Protein AF-A0A9N9XD07-F1 (afdb_monomer_lite)

Secondary structure (DSSP, 8-state):
--HHHHHHHS----PSP-----HHHHTT---HHHHHHHHHHHHHHHHHHHHHHH-TTEEEEEEEEPPPEEES---SGGGGGSPPEEEEEEEEEEEETTEEEEEEEEEETTT--SSHHHHHHHHHHHHHHHHHHTTT-SS-EEEEEE---TTTTSSHHHHHHHHHHHHTTS-SEEEEE-PPTT----HHHHHHHHHH--

Structure (mmCIF, N/CA/C/O backbone):
data_AF-A0A9N9XD07-F1
#
_entry.id   AF-A0A9N9XD07-F1
#
loop_
_atom_site.group_PDB
_atom_site.id
_atom_site.type_symbol
_atom_site.label_atom_id
_atom_site.label_alt_id
_atom_site.label_comp_id
_atom_site.label_asym_id
_atom_site.label_entity_id
_atom_site.label_seq_id
_atom_site.pdbx_PDB_ins_code
_atom_site.Cartn_x
_atom_site.Cartn_y
_atom_site.Cartn_z
_atom_site.occupancy
_atom_site.B_iso_or_equiv
_atom_site.auth_seq_id
_atom_site.auth_comp_id
_atom_site.auth_asym_id
_atom_site.auth_atom_id
_atom_site.pdbx_PDB_model_num
ATOM 1 N N . MET A 1 1 ? 40.774 -15.120 3.881 1.00 46.41 1 MET A N 1
ATOM 2 C CA . MET A 1 1 ? 42.115 -14.813 3.333 1.00 46.41 1 MET A CA 1
ATOM 3 C C . MET A 1 1 ? 42.198 -13.433 2.667 1.00 46.41 1 MET A C 1
ATOM 5 O O . MET A 1 1 ? 43.184 -12.752 2.886 1.00 46.41 1 MET A O 1
ATOM 9 N N . TYR A 1 2 ? 41.172 -12.960 1.942 1.00 48.25 2 TYR A N 1
ATOM 10 C CA . TYR A 1 2 ? 41.212 -11.651 1.256 1.00 48.25 2 TYR A CA 1
ATOM 11 C C . TYR A 1 2 ? 40.990 -10.404 2.139 1.00 48.25 2 TYR A C 1
ATOM 13 O O . TYR A 1 2 ? 41.432 -9.323 1.770 1.00 48.25 2 TYR A O 1
ATOM 21 N N . ARG A 1 3 ? 40.363 -10.536 3.318 1.00 53.47 3 ARG A N 1
ATOM 22 C CA . ARG A 1 3 ? 39.989 -9.404 4.199 1.00 53.47 3 ARG A CA 1
ATOM 23 C C . ARG A 1 3 ? 41.187 -8.536 4.623 1.00 53.47 3 ARG A C 1
ATOM 25 O O . ARG A 1 3 ? 41.136 -7.322 4.519 1.00 53.47 3 ARG A O 1
ATOM 32 N N . HIS A 1 4 ? 42.312 -9.173 4.950 1.00 55.25 4 HIS A N 1
ATOM 33 C CA . HIS A 1 4 ? 43.540 -8.481 5.355 1.00 55.25 4 HIS A CA 1
ATOM 34 C C . HIS A 1 4 ? 44.156 -7.625 4.230 1.00 55.25 4 HIS A C 1
ATOM 36 O O . HIS A 1 4 ? 44.819 -6.629 4.504 1.00 55.25 4 HIS A O 1
ATOM 42 N N . VAL A 1 5 ? 43.959 -7.984 2.955 1.00 67.31 5 VAL A N 1
ATOM 43 C CA . VAL A 1 5 ? 44.461 -7.183 1.823 1.00 67.31 5 VAL A CA 1
ATOM 44 C C . VAL A 1 5 ? 43.595 -5.935 1.624 1.00 67.31 5 VAL A C 1
ATOM 46 O O . VAL A 1 5 ? 44.135 -4.857 1.387 1.00 67.31 5 VAL A O 1
ATOM 49 N N . PHE A 1 6 ? 42.274 -6.067 1.776 1.00 55.69 6 PHE A N 1
ATOM 50 C CA . PHE A 1 6 ? 41.331 -4.948 1.681 1.00 55.69 6 PHE A CA 1
ATOM 51 C C . PHE A 1 6 ? 41.497 -3.940 2.827 1.00 55.69 6 PHE A C 1
ATOM 53 O O . PHE A 1 6 ? 41.551 -2.738 2.560 1.00 55.69 6 PHE A O 1
ATOM 60 N N . ASP A 1 7 ? 41.682 -4.424 4.059 1.00 54.50 7 ASP A N 1
ATOM 61 C CA . ASP A 1 7 ? 41.838 -3.568 5.241 1.00 54.50 7 ASP A CA 1
ATOM 62 C C . ASP A 1 7 ? 43.227 -2.904 5.299 1.00 54.50 7 ASP A C 1
ATOM 64 O O . ASP A 1 7 ? 43.329 -1.709 5.555 1.00 54.50 7 ASP A O 1
ATOM 68 N N . ALA A 1 8 ? 44.311 -3.642 5.015 1.00 59.41 8 ALA A N 1
ATOM 69 C CA . ALA A 1 8 ? 45.673 -3.142 5.243 1.00 59.41 8 ALA A CA 1
ATOM 70 C C . ALA A 1 8 ? 46.307 -2.402 4.052 1.00 59.41 8 ALA A C 1
ATOM 72 O O . ALA A 1 8 ? 47.242 -1.630 4.256 1.00 59.41 8 ALA A O 1
ATOM 73 N N . LYS A 1 9 ? 45.870 -2.660 2.809 1.00 57.16 9 LYS A N 1
ATOM 74 C CA . LYS A 1 9 ? 46.489 -2.060 1.606 1.00 57.16 9 LYS A CA 1
ATOM 75 C C . LYS A 1 9 ? 45.587 -1.096 0.845 1.00 57.16 9 LYS A C 1
ATOM 77 O O . LYS A 1 9 ? 46.109 -0.223 0.162 1.00 57.16 9 LYS A O 1
ATOM 82 N N . LEU A 1 10 ? 44.268 -1.264 0.926 1.00 61.44 10 LEU A N 1
ATOM 83 C CA . LEU A 1 10 ? 43.309 -0.470 0.149 1.00 61.44 10 LEU A CA 1
ATOM 84 C C . LEU A 1 10 ? 42.427 0.433 1.021 1.00 61.44 10 LEU A C 1
ATOM 86 O O . LEU A 1 10 ? 41.755 1.301 0.474 1.00 61.44 10 LEU A O 1
ATOM 90 N N . ASN A 1 11 ? 42.448 0.268 2.351 1.00 47.66 11 ASN A N 1
ATOM 91 C CA . ASN A 1 11 ? 41.599 1.012 3.291 1.00 47.66 11 ASN A CA 1
ATOM 92 C C . ASN A 1 11 ? 40.097 0.914 2.933 1.00 47.66 11 ASN A C 1
ATOM 94 O O . ASN A 1 11 ? 39.328 1.860 3.104 1.00 47.66 11 ASN A O 1
ATOM 98 N N . LEU A 1 12 ? 39.675 -0.235 2.392 1.00 54.41 12 LEU A N 1
ATOM 99 C CA . LEU A 1 12 ? 38.303 -0.482 1.952 1.00 54.41 12 LEU A CA 1
ATOM 100 C C . LEU A 1 12 ? 37.584 -1.364 2.974 1.00 54.41 12 LEU A C 1
ATOM 102 O O . LEU A 1 12 ? 37.711 -2.587 2.956 1.00 54.41 12 LEU A O 1
ATOM 106 N N . LEU A 1 13 ? 36.789 -0.731 3.837 1.00 51.59 13 LEU A N 1
ATOM 107 C CA . LEU A 1 13 ? 35.876 -1.419 4.749 1.00 51.59 13 LEU A CA 1
ATOM 108 C C . LEU A 1 13 ? 34.738 -2.082 3.957 1.00 51.59 13 LEU A C 1
ATOM 110 O O . LEU A 1 13 ? 33.924 -1.405 3.326 1.00 51.59 13 LEU A O 1
ATOM 114 N N . ILE A 1 14 ? 34.634 -3.411 4.032 1.00 55.84 14 ILE A N 1
ATOM 115 C CA . ILE A 1 14 ? 33.447 -4.145 3.566 1.00 55.84 14 ILE A CA 1
ATOM 116 C C . ILE A 1 14 ? 32.345 -3.943 4.614 1.00 55.84 14 ILE A C 1
ATOM 118 O O . ILE A 1 14 ? 32.321 -4.619 5.644 1.00 55.84 14 ILE A O 1
ATOM 122 N N . GLY A 1 15 ? 31.471 -2.963 4.373 1.00 40.97 15 GLY A N 1
ATOM 123 C CA . GLY A 1 15 ? 30.348 -2.640 5.254 1.00 40.97 15 GLY A CA 1
ATOM 124 C C . GLY A 1 15 ? 29.311 -3.768 5.324 1.00 40.97 15 GLY A C 1
ATOM 125 O O . GLY A 1 15 ? 28.870 -4.274 4.295 1.00 40.97 15 GLY A O 1
ATOM 126 N N . TYR A 1 16 ? 28.914 -4.138 6.544 1.00 40.47 16 TYR A N 1
ATOM 127 C CA . TYR A 1 16 ? 27.662 -4.861 6.832 1.00 40.47 16 TYR A CA 1
ATOM 128 C C . TYR A 1 16 ? 26.455 -3.959 6.506 1.00 40.47 16 TYR A C 1
ATOM 130 O O . TYR A 1 16 ? 26.674 -2.755 6.350 1.00 40.47 16 TYR A O 1
ATOM 138 N N . PRO A 1 17 ? 25.233 -4.509 6.304 1.00 41.25 17 PRO A N 1
ATOM 139 C CA . PRO A 1 17 ? 24.266 -3.929 5.379 1.00 41.25 17 PRO A CA 1
ATOM 140 C C . PRO A 1 17 ? 24.039 -2.469 5.735 1.00 41.25 17 PRO A C 1
ATOM 142 O O . PRO A 1 17 ? 23.673 -2.141 6.864 1.00 41.25 17 PRO A O 1
ATOM 145 N N . LYS A 1 18 ? 24.331 -1.600 4.771 1.00 45.75 18 LYS A N 1
ATOM 146 C CA . LYS A 1 18 ? 24.050 -0.184 4.918 1.00 45.75 18 LYS A CA 1
ATOM 147 C C . LYS A 1 18 ? 22.531 -0.088 5.005 1.00 45.75 18 LYS A C 1
ATOM 149 O O . LYS A 1 18 ? 21.848 -0.485 4.069 1.00 45.75 18 LYS A O 1
ATOM 154 N N . SER A 1 19 ? 22.009 0.363 6.142 1.00 47.97 19 SER A N 1
ATOM 155 C CA . SER A 1 19 ? 20.727 1.063 6.134 1.00 47.97 19 SER A CA 1
ATOM 156 C C . SER A 1 19 ? 20.816 2.113 5.031 1.00 47.97 19 SER A C 1
ATOM 158 O O . SER A 1 19 ? 21.840 2.803 4.990 1.00 47.97 19 SER A O 1
ATOM 160 N N . ASP A 1 20 ? 19.829 2.176 4.136 1.00 43.31 20 ASP A N 1
ATOM 161 C CA . ASP A 1 20 ? 19.844 3.110 3.011 1.00 43.31 20 ASP A CA 1
ATOM 162 C C . ASP A 1 20 ? 20.233 4.504 3.505 1.00 43.31 20 ASP A C 1
ATOM 164 O O . ASP A 1 20 ? 19.599 5.075 4.394 1.00 43.31 20 ASP A O 1
ATOM 168 N N . THR A 1 21 ? 21.380 4.993 3.028 1.00 50.31 21 THR A N 1
ATOM 169 C CA . THR A 1 21 ? 21.857 6.324 3.383 1.00 50.31 21 THR A CA 1
ATOM 170 C C . THR A 1 21 ? 21.285 7.309 2.394 1.00 50.31 21 THR A C 1
ATOM 172 O O . THR A 1 21 ? 21.430 7.144 1.183 1.00 50.31 21 THR A O 1
ATOM 175 N N . CYS A 1 22 ? 20.688 8.357 2.943 1.00 59.06 22 CYS A N 1
ATOM 176 C CA . CYS A 1 22 ? 20.048 9.417 2.197 1.00 59.06 22 CYS A CA 1
ATOM 177 C C . CYS A 1 22 ? 20.915 9.958 1.044 1.00 59.06 22 CYS A C 1
ATOM 179 O O . CYS A 1 22 ? 22.106 10.241 1.230 1.00 59.06 22 CYS A O 1
ATOM 181 N N . SER A 1 23 ? 20.339 10.115 -0.155 1.00 55.94 23 SER A N 1
ATOM 182 C CA . SER A 1 23 ? 21.064 10.640 -1.318 1.00 55.94 23 SER A CA 1
ATOM 183 C C . SER A 1 23 ? 21.515 12.089 -1.096 1.00 55.94 23 SER A C 1
ATOM 185 O O . SER A 1 23 ? 22.650 12.441 -1.430 1.00 55.94 23 SER A O 1
ATOM 187 N N . THR A 1 24 ? 20.710 12.888 -0.393 1.00 56.41 24 THR A N 1
ATOM 188 C CA . THR A 1 24 ? 21.067 14.235 0.074 1.00 56.41 24 THR A CA 1
ATOM 189 C C . THR A 1 24 ? 22.270 14.208 1.032 1.00 56.41 24 THR A C 1
ATOM 191 O O . THR A 1 24 ? 23.189 15.022 0.879 1.00 56.41 24 THR A O 1
ATOM 194 N N . TYR A 1 25 ? 22.371 13.197 1.905 1.00 56.16 25 TYR A N 1
ATOM 195 C CA . TYR A 1 25 ? 23.536 12.966 2.766 1.00 56.16 25 TYR A CA 1
ATOM 196 C C . TYR A 1 25 ? 24.779 12.566 1.980 1.00 56.16 25 TYR A C 1
ATOM 198 O O . TYR A 1 25 ? 25.861 13.114 2.207 1.00 56.16 25 TYR A O 1
ATOM 206 N N . ASN A 1 26 ? 24.620 11.671 1.007 1.00 53.59 26 ASN A N 1
ATOM 207 C CA . ASN A 1 26 ? 25.699 11.246 0.117 1.00 53.59 26 ASN A CA 1
ATOM 208 C C . ASN A 1 26 ? 26.166 12.388 -0.809 1.00 53.59 26 ASN A C 1
ATOM 210 O O . ASN A 1 26 ? 27.328 12.416 -1.208 1.00 53.59 26 ASN A O 1
ATOM 214 N N . SER A 1 27 ? 25.292 13.354 -1.114 1.00 59.41 27 SER A N 1
ATOM 215 C CA . SER A 1 27 ? 25.603 14.541 -1.922 1.00 59.41 27 SER A CA 1
ATOM 216 C C . SER A 1 27 ? 26.252 15.687 -1.133 1.00 59.41 27 SER A C 1
ATOM 218 O O . SER A 1 27 ? 26.621 16.704 -1.721 1.00 59.41 27 SER A O 1
ATOM 220 N N . GLY A 1 28 ? 26.391 15.549 0.193 1.00 57.56 28 GLY A N 1
ATOM 221 C CA . GLY A 1 28 ? 26.974 16.576 1.060 1.00 57.56 28 GLY A CA 1
ATOM 222 C C . GLY A 1 28 ? 26.079 17.800 1.294 1.00 57.56 28 GLY A C 1
ATOM 223 O O . GLY A 1 28 ? 26.528 18.765 1.909 1.00 57.56 28 GLY A O 1
ATOM 224 N N . LYS A 1 29 ? 24.813 17.768 0.859 1.00 58.31 29 LYS A N 1
ATOM 225 C CA . LYS A 1 29 ? 23.825 18.853 1.018 1.00 58.31 29 LYS A CA 1
ATOM 226 C C . LYS A 1 29 ? 22.998 18.714 2.301 1.00 58.31 29 LYS A C 1
ATOM 228 O O . LYS A 1 29 ? 21.813 19.019 2.328 1.00 58.31 29 LYS A O 1
ATOM 233 N N . ASN A 1 30 ? 23.629 18.248 3.374 1.00 60.84 30 ASN A N 1
ATOM 234 C CA . ASN A 1 30 ? 22.979 18.058 4.667 1.00 60.84 30 ASN A CA 1
ATOM 235 C C . ASN A 1 30 ? 22.696 19.399 5.351 1.00 60.84 30 ASN A C 1
ATOM 237 O O . ASN A 1 30 ? 23.541 19.905 6.093 1.00 60.84 30 ASN A O 1
ATOM 241 N N . THR A 1 31 ? 21.512 19.963 5.137 1.00 69.12 31 THR A N 1
ATOM 242 C CA . THR A 1 31 ? 21.017 21.074 5.954 1.00 69.12 31 THR A CA 1
ATOM 243 C C . THR A 1 31 ? 20.602 20.574 7.343 1.00 69.12 31 THR A C 1
ATOM 245 O O . THR A 1 31 ? 20.265 19.404 7.535 1.00 69.12 31 THR A O 1
ATOM 248 N N . ILE A 1 32 ? 20.673 21.456 8.346 1.00 70.38 32 ILE A N 1
ATOM 249 C CA . ILE A 1 32 ? 20.214 21.165 9.719 1.00 70.38 32 ILE A CA 1
ATOM 250 C C . ILE A 1 32 ? 18.715 20.832 9.704 1.00 70.38 32 ILE A C 1
ATOM 252 O O . ILE A 1 32 ? 18.302 19.840 10.293 1.00 70.38 32 ILE A O 1
ATOM 256 N N . GLU A 1 33 ? 17.954 21.598 8.924 1.00 72.00 33 GLU A N 1
ATOM 257 C CA . GLU A 1 33 ? 16.517 21.428 8.702 1.00 72.00 33 GLU A CA 1
ATOM 258 C C . GLU A 1 33 ? 16.154 20.022 8.204 1.00 72.00 33 GLU A C 1
ATOM 260 O O . GLU A 1 33 ? 15.268 19.378 8.754 1.00 72.00 33 GLU A O 1
ATOM 265 N N . HIS A 1 34 ? 16.899 19.483 7.236 1.00 70.31 34 HIS A N 1
ATOM 266 C CA . HIS A 1 34 ? 16.645 18.143 6.706 1.00 70.31 34 HIS A CA 1
ATOM 267 C C . HIS A 1 34 ? 16.824 17.050 7.773 1.00 70.31 34 HIS A C 1
ATOM 269 O O . HIS A 1 34 ? 16.014 16.135 7.876 1.00 70.31 34 HIS A O 1
ATOM 275 N N . LYS A 1 35 ? 17.832 17.169 8.650 1.00 70.62 35 LYS A N 1
ATOM 276 C CA . LYS A 1 35 ? 18.023 16.217 9.762 1.00 70.62 35 LYS A CA 1
ATOM 277 C C . LYS A 1 35 ? 16.899 16.287 10.796 1.00 70.62 35 LYS A C 1
ATOM 279 O O . LYS A 1 35 ? 16.512 15.255 11.350 1.00 70.62 35 LYS A O 1
ATOM 284 N N . GLU A 1 36 ? 16.415 17.492 11.080 1.00 75.50 36 GLU A N 1
ATOM 285 C CA . GLU A 1 36 ? 15.311 17.715 12.012 1.00 75.50 36 GLU A CA 1
ATOM 286 C C . GLU A 1 36 ? 14.009 17.140 11.454 1.00 75.50 36 GLU A C 1
ATOM 288 O O . GLU A 1 36 ? 13.364 16.346 12.141 1.00 75.50 36 GLU A O 1
ATOM 293 N N . ASN A 1 37 ? 13.688 17.427 10.191 1.00 74.75 37 ASN A N 1
ATOM 294 C CA . ASN A 1 37 ? 12.503 16.895 9.518 1.00 74.75 37 ASN A CA 1
ATOM 295 C C . ASN A 1 37 ? 12.495 15.366 9.502 1.00 74.75 37 ASN A C 1
ATOM 297 O O . ASN A 1 37 ? 11.506 14.754 9.897 1.00 74.75 37 ASN A O 1
ATOM 301 N N . CYS A 1 38 ? 13.625 14.741 9.171 1.00 70.12 38 CYS A N 1
ATOM 302 C CA . CYS A 1 38 ? 13.740 13.282 9.162 1.00 70.12 38 CYS A CA 1
ATOM 303 C C . CYS A 1 38 ? 13.527 12.665 10.547 1.00 70.12 38 CYS A C 1
ATOM 305 O O . CYS A 1 38 ? 12.889 11.622 10.690 1.00 70.12 38 CYS A O 1
ATOM 307 N N . SER A 1 39 ? 14.053 13.312 11.590 1.00 75.00 39 SER A N 1
ATOM 308 C CA . SER A 1 39 ? 13.873 12.848 12.969 1.00 75.00 39 SER A CA 1
ATOM 309 C C . SER A 1 39 ? 12.410 12.954 13.395 1.00 75.00 39 SER A C 1
ATOM 311 O O . SER A 1 39 ? 11.864 12.024 13.984 1.00 75.00 39 SER A O 1
ATOM 313 N N . ILE A 1 40 ? 11.764 14.071 13.058 1.00 80.38 40 ILE A N 1
ATOM 314 C CA . ILE A 1 40 ? 10.347 14.318 13.328 1.00 80.38 40 ILE A CA 1
ATOM 315 C C . ILE A 1 40 ? 9.472 13.290 12.602 1.00 80.38 40 ILE A C 1
ATOM 317 O O . ILE A 1 40 ? 8.556 12.719 13.193 1.00 80.38 40 ILE A O 1
ATOM 321 N N . GLU A 1 41 ? 9.762 13.016 11.337 1.00 79.38 41 GLU A N 1
ATOM 322 C CA . GLU A 1 41 ? 8.996 12.081 10.523 1.00 79.38 41 GLU A CA 1
ATOM 323 C C . GLU A 1 41 ? 9.098 10.642 11.036 1.00 79.38 41 GLU A C 1
ATOM 325 O O . GLU A 1 41 ? 8.091 9.938 11.147 1.00 79.38 41 GLU A O 1
ATOM 330 N N . PHE A 1 42 ? 10.297 10.225 11.444 1.00 79.69 42 PHE A N 1
ATOM 331 C CA . PHE A 1 42 ? 10.504 8.924 12.067 1.00 79.69 42 PHE A CA 1
ATOM 332 C C . PHE A 1 42 ? 9.682 8.772 13.354 1.00 79.69 42 PHE A C 1
ATOM 334 O O . PHE A 1 42 ? 9.102 7.711 13.602 1.00 79.69 42 PHE A O 1
ATOM 341 N N . GLU A 1 43 ? 9.577 9.833 14.157 1.00 84.44 43 GLU A N 1
ATOM 342 C CA . GLU A 1 43 ? 8.705 9.846 15.332 1.00 84.44 43 GLU A CA 1
ATOM 343 C C . GLU A 1 43 ? 7.218 9.795 14.950 1.00 84.44 43 GLU A C 1
ATOM 345 O O . GLU A 1 43 ? 6.471 9.008 15.536 1.00 84.44 43 GLU A O 1
ATOM 350 N N . PHE A 1 44 ? 6.774 10.525 13.923 1.00 86.19 44 PHE A N 1
ATOM 351 C CA . PHE A 1 44 ? 5.394 10.422 13.431 1.00 86.19 44 PHE A CA 1
ATOM 352 C C . PHE A 1 44 ? 5.047 9.008 12.965 1.00 86.19 44 PHE A C 1
ATOM 354 O O . PHE A 1 44 ? 4.001 8.470 13.339 1.00 86.19 44 PHE A O 1
ATOM 361 N N . GLN A 1 45 ? 5.942 8.373 12.209 1.00 86.44 45 GLN A N 1
ATOM 362 C CA . GLN A 1 45 ? 5.747 7.008 11.739 1.00 86.44 45 GLN A CA 1
ATOM 363 C C . GLN A 1 45 ? 5.677 6.016 12.914 1.00 86.44 45 GLN A C 1
ATOM 365 O O . GLN A 1 45 ? 4.854 5.098 12.909 1.00 86.44 45 GLN A O 1
ATOM 370 N N . LYS A 1 46 ? 6.499 6.195 13.958 1.00 87.06 46 LYS A N 1
ATOM 371 C CA . LYS A 1 46 ? 6.415 5.387 15.189 1.00 87.06 46 LYS A CA 1
ATOM 372 C C . LYS A 1 46 ? 5.090 5.571 15.914 1.00 87.06 46 LYS A C 1
ATOM 374 O O . LYS A 1 46 ? 4.512 4.581 16.357 1.00 87.06 46 LYS A O 1
ATOM 379 N N . VAL A 1 47 ? 4.620 6.808 16.044 1.00 89.38 47 VAL A N 1
ATOM 380 C CA . VAL A 1 47 ? 3.348 7.112 16.707 1.00 89.38 47 VAL A CA 1
ATOM 381 C C . VAL A 1 47 ? 2.196 6.446 15.958 1.00 89.38 47 VAL A C 1
ATOM 383 O O . VAL A 1 47 ? 1.401 5.734 16.569 1.00 89.38 47 VAL A O 1
ATOM 386 N N . ASP A 1 48 ? 2.134 6.598 14.635 1.00 90.38 48 ASP A N 1
ATOM 387 C CA . ASP A 1 48 ? 1.084 5.982 13.817 1.00 90.38 48 ASP A CA 1
ATOM 388 C C . ASP A 1 48 ? 1.121 4.452 13.860 1.00 90.38 48 ASP A C 1
ATOM 390 O O . ASP A 1 48 ? 0.077 3.805 13.879 1.00 90.38 48 ASP A O 1
ATOM 394 N N . ARG A 1 49 ? 2.317 3.870 13.947 1.00 88.69 49 ARG A N 1
ATOM 395 C CA . ARG A 1 49 ? 2.532 2.428 14.100 1.00 88.69 49 ARG A CA 1
ATOM 396 C C . ARG A 1 49 ? 2.058 1.877 15.444 1.00 88.69 49 ARG A C 1
ATOM 398 O O . ARG A 1 49 ? 1.661 0.718 15.505 1.00 88.69 49 ARG A O 1
ATOM 405 N N . GLN A 1 50 ? 2.131 2.652 16.525 1.00 90.06 50 GLN A N 1
ATOM 406 C CA . GLN A 1 50 ? 1.730 2.182 17.857 1.00 90.06 50 GLN A CA 1
ATOM 407 C C . GLN A 1 50 ? 0.210 2.175 18.046 1.00 90.06 50 GLN A C 1
ATOM 409 O O . GLN A 1 50 ? -0.315 1.281 18.704 1.00 90.06 50 GLN A O 1
ATOM 414 N N . LYS A 1 51 ? -0.502 3.116 17.418 1.00 89.75 51 LYS A N 1
ATOM 415 C CA . LYS A 1 51 ? -1.971 3.209 17.449 1.00 89.75 51 LYS A CA 1
ATOM 416 C C . LYS A 1 51 ? -2.713 1.880 17.185 1.00 89.75 51 LYS A C 1
ATOM 418 O O . LYS A 1 51 ? -3.521 1.502 18.034 1.00 89.75 51 LYS A O 1
ATOM 423 N N . PRO A 1 52 ? -2.446 1.130 16.093 1.00 88.69 52 PRO A N 1
ATOM 424 C CA . PRO A 1 52 ? -3.133 -0.136 15.795 1.00 88.69 52 PRO A CA 1
ATOM 425 C C . PRO A 1 52 ? -2.816 -1.272 16.777 1.00 88.69 52 PRO A C 1
ATOM 427 O O . PRO A 1 52 ? -3.537 -2.262 16.822 1.00 88.69 52 PRO A O 1
ATOM 430 N N . ILE A 1 53 ? -1.732 -1.162 17.555 1.00 87.75 53 ILE A N 1
ATOM 431 C CA . ILE A 1 53 ? -1.372 -2.155 18.580 1.00 87.75 53 ILE A CA 1
ATOM 432 C C . ILE A 1 53 ? -2.265 -1.982 19.816 1.00 87.75 53 ILE A C 1
ATOM 434 O O . ILE A 1 53 ? -2.489 -2.929 20.562 1.00 87.75 53 ILE A O 1
ATOM 438 N N . THR A 1 54 ? -2.779 -0.772 20.038 1.00 87.38 54 THR A N 1
ATOM 439 C CA . THR A 1 54 ? -3.635 -0.443 21.183 1.00 87.38 54 THR A CA 1
ATOM 440 C C . THR A 1 54 ? -5.120 -0.379 20.837 1.00 87.38 54 THR A C 1
ATOM 442 O O . THR A 1 54 ? -5.948 -0.644 21.704 1.00 87.38 54 THR A O 1
ATOM 445 N N . ASP A 1 55 ? -5.464 -0.032 19.595 1.00 86.00 55 ASP A N 1
ATOM 446 C CA . ASP A 1 55 ? -6.844 0.146 19.141 1.00 86.00 55 ASP A CA 1
ATOM 447 C C . ASP A 1 55 ? -7.173 -0.821 17.998 1.00 86.00 55 ASP A C 1
ATOM 449 O O . ASP A 1 55 ? -6.536 -0.812 16.946 1.00 86.00 55 ASP A O 1
ATOM 453 N N . ASN A 1 56 ? -8.221 -1.626 18.192 1.00 85.62 56 ASN A N 1
ATOM 454 C CA . ASN A 1 56 ? -8.711 -2.565 17.185 1.00 85.62 56 ASN A CA 1
ATOM 455 C C . ASN A 1 56 ? -9.269 -1.864 15.936 1.00 85.62 56 ASN A C 1
ATOM 457 O O . ASN A 1 56 ? -9.332 -2.462 14.868 1.00 85.62 56 ASN A O 1
ATOM 461 N N . ASN A 1 57 ? -9.689 -0.604 16.060 1.00 88.31 57 ASN A N 1
ATOM 462 C CA . ASN A 1 57 ? -10.301 0.162 14.978 1.00 88.31 57 ASN A CA 1
ATOM 463 C C . ASN A 1 57 ? -9.277 0.917 14.123 1.00 88.31 57 ASN A C 1
ATOM 465 O O . ASN A 1 57 ? -9.672 1.687 13.247 1.00 88.31 57 ASN A O 1
ATOM 469 N N . MET A 1 58 ? -7.981 0.733 14.366 1.00 90.19 58 MET A N 1
ATOM 470 C CA . MET A 1 58 ? -6.928 1.397 13.609 1.00 90.19 58 MET A CA 1
ATOM 471 C C . MET A 1 58 ? -6.019 0.375 12.959 1.00 90.19 58 MET A C 1
ATOM 473 O O . MET A 1 58 ? -5.576 -0.554 13.625 1.00 90.19 58 MET A O 1
ATOM 477 N N . TRP A 1 59 ? -5.690 0.582 11.686 1.00 91.38 59 TRP A N 1
ATOM 478 C CA . TRP A 1 59 ? -4.673 -0.187 10.971 1.00 91.38 59 TRP A CA 1
ATOM 479 C C . TRP A 1 59 ? -3.554 0.723 10.487 1.00 91.38 59 TRP A C 1
ATOM 481 O O . TRP A 1 59 ? -3.782 1.865 10.087 1.00 91.38 59 TRP A O 1
ATOM 491 N N . TYR A 1 60 ? -2.340 0.189 10.496 1.00 94.00 60 TYR A N 1
ATOM 492 C CA . TYR A 1 60 ? -1.165 0.845 9.938 1.00 94.00 60 TYR A CA 1
ATOM 493 C C . TYR A 1 60 ? -0.601 -0.010 8.821 1.00 94.00 60 TYR A C 1
ATOM 495 O O . TYR A 1 60 ? -0.414 -1.218 8.994 1.00 94.00 60 TYR A O 1
ATOM 503 N N . ILE A 1 61 ? -0.337 0.605 7.675 1.00 94.69 61 ILE A N 1
ATOM 504 C CA . ILE A 1 61 ? 0.114 -0.099 6.487 1.00 94.69 61 ILE A CA 1
ATOM 505 C C . ILE A 1 61 ? 1.256 0.666 5.830 1.00 94.69 61 ILE A C 1
ATOM 507 O O . ILE A 1 61 ? 1.174 1.880 5.651 1.00 94.69 61 ILE A O 1
ATOM 511 N N . THR A 1 62 ? 2.312 -0.052 5.449 1.00 94.31 62 THR A N 1
ATOM 512 C CA . THR A 1 62 ? 3.354 0.468 4.556 1.00 94.31 62 THR A CA 1
ATOM 513 C C . THR A 1 62 ? 3.351 -0.304 3.253 1.00 94.31 62 THR A C 1
ATOM 515 O O . THR A 1 62 ? 3.214 -1.5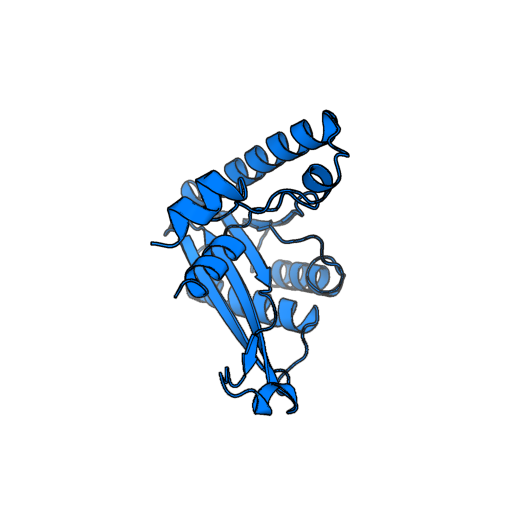29 3.279 1.00 94.31 62 THR A O 1
ATOM 518 N N . MET A 1 63 ? 3.529 0.391 2.137 1.00 93.81 63 MET A N 1
ATOM 519 C CA . MET A 1 63 ? 3.536 -0.222 0.816 1.00 93.81 63 MET A CA 1
ATOM 520 C C . MET A 1 63 ? 4.744 0.222 -0.003 1.00 93.81 63 MET A C 1
ATOM 522 O O . MET A 1 63 ? 5.067 1.409 -0.028 1.00 93.81 63 MET A O 1
ATOM 526 N N . ASP A 1 64 ? 5.372 -0.742 -0.671 1.00 91.81 64 ASP A N 1
ATOM 527 C CA . ASP A 1 64 ? 6.517 -0.523 -1.551 1.00 91.81 64 ASP A CA 1
ATOM 528 C C . ASP A 1 64 ? 6.513 -1.511 -2.725 1.00 91.81 64 ASP A C 1
ATOM 530 O O . ASP A 1 64 ? 5.994 -2.632 -2.632 1.00 91.81 64 ASP A O 1
ATOM 534 N N . LEU A 1 65 ? 7.078 -1.081 -3.851 1.00 90.94 65 LEU A N 1
ATOM 535 C CA . LEU A 1 65 ? 7.206 -1.891 -5.050 1.00 90.94 65 LEU A CA 1
ATOM 536 C C . LEU A 1 65 ? 8.673 -2.224 -5.313 1.00 90.94 65 LEU A C 1
ATOM 538 O O . LEU A 1 65 ? 9.434 -1.400 -5.825 1.00 90.94 65 LEU A O 1
ATOM 542 N N . GLN A 1 66 ? 9.016 -3.492 -5.097 1.00 90.12 66 GLN A N 1
ATOM 543 C CA . GLN A 1 66 ? 10.371 -4.005 -5.256 1.00 90.12 66 GLN A CA 1
ATOM 544 C C . GLN A 1 66 ? 10.951 -3.707 -6.650 1.00 90.12 66 GLN A C 1
ATOM 546 O O . GLN A 1 66 ? 10.237 -3.615 -7.662 1.00 90.12 66 GLN A O 1
ATOM 551 N N . GLN A 1 67 ? 12.282 -3.612 -6.715 1.00 88.25 67 GLN A N 1
ATOM 552 C CA . GLN A 1 67 ? 13.017 -3.598 -7.975 1.00 88.25 67 GLN A CA 1
ATOM 553 C C . GLN A 1 67 ? 12.620 -4.790 -8.864 1.00 88.25 67 GLN A C 1
ATOM 555 O O . GLN A 1 67 ? 12.460 -5.921 -8.408 1.00 88.25 67 GLN A O 1
ATOM 560 N N . THR A 1 68 ? 12.474 -4.532 -10.164 1.00 88.88 68 THR A N 1
ATOM 561 C CA . THR A 1 68 ? 12.060 -5.537 -11.149 1.00 88.88 68 THR A CA 1
ATOM 562 C C . THR A 1 68 ? 13.037 -6.709 -11.186 1.00 88.88 68 THR A C 1
ATOM 564 O O . THR A 1 68 ? 14.238 -6.516 -11.399 1.00 88.88 68 THR A O 1
ATOM 567 N N . MET A 1 69 ? 12.525 -7.928 -11.034 1.00 87.81 69 MET A N 1
ATOM 568 C CA . MET A 1 69 ? 13.346 -9.135 -11.038 1.00 87.81 69 MET A CA 1
ATOM 569 C C . MET A 1 69 ? 13.303 -9.808 -12.410 1.00 87.81 69 MET A C 1
ATOM 571 O O . MET A 1 69 ? 12.215 -10.104 -12.901 1.00 87.81 69 MET A O 1
ATOM 575 N N . PRO A 1 70 ? 14.451 -10.097 -13.040 1.00 87.25 70 PRO A N 1
ATOM 576 C CA . PRO A 1 70 ? 14.448 -10.803 -14.309 1.00 87.25 70 PRO A CA 1
ATOM 577 C C . PRO A 1 70 ? 14.170 -12.298 -14.127 1.00 87.25 70 PRO A C 1
ATOM 579 O O . PRO A 1 70 ? 14.800 -12.965 -13.296 1.00 87.25 70 PRO A O 1
ATOM 582 N N . LEU A 1 71 ? 13.288 -12.844 -14.964 1.00 84.12 71 LEU A N 1
ATOM 583 C CA . LEU A 1 71 ? 13.008 -14.271 -15.067 1.00 84.12 71 LEU A CA 1
ATOM 584 C C . LEU A 1 71 ? 13.315 -14.809 -16.479 1.00 84.12 71 LEU A C 1
ATOM 586 O O . LEU A 1 71 ? 12.950 -14.180 -17.476 1.00 84.12 71 LEU A O 1
ATOM 590 N N . PRO A 1 72 ? 13.934 -16.004 -16.588 1.00 80.50 72 PRO A N 1
ATOM 591 C CA . PRO A 1 72 ? 14.550 -16.794 -15.515 1.00 80.50 72 PRO A CA 1
ATOM 592 C C . PRO A 1 72 ? 15.893 -16.205 -15.040 1.00 80.50 72 PRO A C 1
ATOM 594 O O . PRO A 1 72 ? 16.678 -15.681 -15.831 1.00 80.50 72 PRO A O 1
ATOM 597 N N . LYS A 1 73 ? 16.212 -16.366 -13.747 1.00 72.94 73 LYS A N 1
ATOM 598 C CA . LYS A 1 73 ? 17.512 -15.973 -13.175 1.00 72.94 73 LYS A CA 1
ATOM 599 C C . LYS A 1 73 ? 18.600 -16.961 -13.602 1.00 72.94 73 LYS A C 1
ATOM 601 O O . LYS A 1 73 ? 18.879 -17.938 -12.909 1.00 72.94 73 LYS A O 1
ATOM 606 N N . LEU A 1 74 ? 19.195 -16.719 -14.766 1.00 77.12 74 LEU A N 1
ATOM 607 C CA . LEU A 1 74 ? 20.235 -17.563 -15.351 1.00 77.12 74 LEU A CA 1
ATOM 608 C C . LEU A 1 74 ? 21.633 -17.026 -15.026 1.00 77.12 74 LEU A C 1
ATOM 610 O O . LEU A 1 74 ? 21.898 -15.836 -15.144 1.00 77.12 74 LEU A O 1
ATOM 614 N N . LEU A 1 75 ? 22.550 -17.930 -14.672 1.00 75.38 75 LEU A N 1
ATOM 615 C CA . LEU A 1 75 ? 23.975 -17.615 -14.485 1.00 75.38 75 LEU A CA 1
ATOM 616 C C . LEU A 1 75 ? 24.766 -17.643 -15.805 1.00 75.38 75 LEU A C 1
ATOM 618 O O . LEU A 1 75 ? 25.940 -17.285 -15.839 1.00 75.38 75 LEU A O 1
ATOM 622 N N . ALA A 1 76 ? 24.141 -18.100 -16.893 1.00 80.12 76 ALA A N 1
ATOM 623 C CA . ALA A 1 76 ? 24.780 -18.201 -18.195 1.00 80.12 76 ALA A CA 1
ATOM 624 C C . ALA A 1 76 ? 24.879 -16.823 -18.861 1.00 80.12 76 ALA A C 1
ATOM 626 O O . ALA A 1 76 ? 23.869 -16.143 -19.031 1.00 80.12 76 ALA A O 1
ATOM 627 N N . SER A 1 77 ? 26.070 -16.456 -19.338 1.00 77.38 77 SER A N 1
ATOM 628 C CA . SER A 1 77 ? 26.316 -15.188 -20.046 1.00 77.38 77 SER A CA 1
ATOM 629 C C . SER A 1 77 ? 25.407 -14.986 -21.261 1.00 77.38 77 SER A C 1
ATOM 631 O O . SER A 1 77 ? 25.037 -13.861 -21.580 1.00 77.38 77 SER A O 1
ATOM 633 N N . ARG A 1 78 ? 24.975 -16.075 -21.911 1.00 75.75 78 ARG A N 1
ATOM 634 C CA . ARG A 1 78 ? 24.034 -16.026 -23.038 1.00 75.75 78 ARG A CA 1
ATOM 635 C C . ARG A 1 78 ? 22.691 -15.391 -22.667 1.00 75.75 78 ARG A C 1
ATOM 637 O O . ARG A 1 78 ? 22.076 -14.769 -23.524 1.00 75.75 78 ARG A O 1
ATOM 644 N N . ALA A 1 79 ? 22.260 -15.502 -21.409 1.00 73.88 79 ALA A N 1
ATOM 645 C CA . ALA A 1 79 ? 21.012 -14.913 -20.931 1.00 73.88 79 ALA A CA 1
ATOM 646 C C . ALA A 1 79 ? 21.019 -13.378 -20.958 1.00 73.88 79 ALA A C 1
ATOM 648 O O . ALA A 1 79 ? 19.952 -12.780 -21.038 1.00 73.88 79 ALA A O 1
ATOM 649 N N . PHE A 1 80 ? 22.196 -12.743 -20.941 1.00 72.31 80 PHE A N 1
ATOM 650 C CA . PHE A 1 80 ? 22.334 -11.291 -21.092 1.00 72.31 80 PHE A CA 1
ATOM 651 C C . PHE A 1 80 ? 21.872 -10.797 -22.472 1.00 72.31 80 PHE A C 1
ATOM 653 O O . PHE A 1 80 ? 21.365 -9.690 -22.598 1.00 72.31 80 PHE A O 1
ATOM 660 N N . TYR A 1 81 ? 22.021 -11.629 -23.507 1.00 80.88 81 TYR A N 1
ATOM 661 C CA . TYR A 1 81 ? 21.645 -11.290 -24.884 1.00 80.88 81 TYR A CA 1
ATOM 662 C C . TYR A 1 81 ? 20.215 -11.708 -25.243 1.00 80.88 81 TYR A C 1
ATOM 664 O O . TYR A 1 81 ? 19.784 -11.518 -26.378 1.00 80.88 81 TYR A O 1
ATOM 672 N N . LEU A 1 82 ? 19.488 -12.316 -24.304 1.00 81.94 82 LEU A N 1
ATOM 673 C CA . LEU A 1 82 ? 18.104 -12.728 -24.494 1.00 81.94 82 LEU A CA 1
ATOM 674 C C . LEU A 1 82 ? 17.175 -11.758 -23.768 1.00 81.94 82 LEU A C 1
ATOM 676 O O . LEU A 1 82 ? 17.522 -11.213 -22.722 1.00 81.94 82 LEU A O 1
ATOM 680 N N . ARG A 1 83 ? 15.971 -11.568 -24.314 1.00 82.62 83 ARG A N 1
ATOM 681 C CA . ARG A 1 83 ? 14.921 -10.806 -23.637 1.00 82.62 83 ARG A CA 1
ATOM 682 C C . ARG A 1 83 ? 14.464 -11.585 -22.403 1.00 82.62 83 ARG A C 1
ATOM 684 O O . ARG A 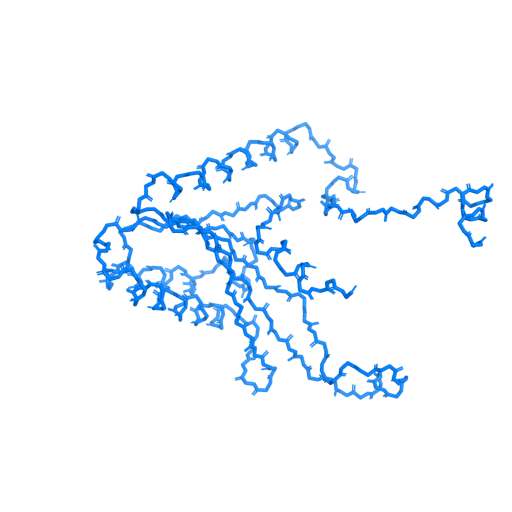1 83 ? 14.016 -12.723 -22.528 1.00 82.62 83 ARG A O 1
ATOM 691 N N . GLN A 1 84 ? 14.621 -10.974 -21.235 1.00 85.25 84 GLN A N 1
ATOM 692 C CA . GLN A 1 84 ? 14.169 -11.515 -19.955 1.00 85.25 84 GLN A CA 1
ATOM 693 C C . GLN A 1 84 ? 12.782 -10.953 -19.648 1.00 85.25 84 GLN A C 1
ATOM 695 O O . GLN A 1 84 ? 12.508 -9.802 -19.980 1.00 85.25 84 GLN A O 1
ATOM 700 N N . VAL A 1 85 ? 11.929 -11.775 -19.040 1.00 89.06 85 VAL A N 1
ATOM 701 C CA . VAL A 1 85 ? 10.588 -11.376 -18.597 1.00 89.06 85 VAL A CA 1
ATOM 702 C C . VAL A 1 85 ? 10.726 -10.744 -17.217 1.00 89.06 85 VAL A C 1
ATOM 704 O O . VAL A 1 85 ? 11.351 -11.341 -16.336 1.00 89.06 85 VAL A O 1
ATOM 707 N N . TRP A 1 86 ? 10.167 -9.554 -17.001 1.00 91.75 86 TRP A N 1
ATOM 708 C CA . TRP A 1 86 ? 10.162 -8.938 -15.676 1.00 91.75 86 TRP A CA 1
ATOM 709 C C . TRP A 1 86 ? 9.087 -9.542 -14.770 1.00 91.75 86 TRP A C 1
ATOM 711 O O . TRP A 1 86 ? 7.927 -9.676 -15.153 1.00 91.75 86 TRP A O 1
ATOM 721 N N . LEU A 1 87 ? 9.486 -9.877 -13.545 1.00 92.25 87 LEU A N 1
ATOM 722 C CA . LEU A 1 87 ? 8.600 -10.148 -12.422 1.00 92.25 87 LEU A CA 1
ATOM 723 C C . LEU A 1 87 ? 8.517 -8.896 -11.551 1.00 92.25 87 LEU A C 1
ATOM 725 O O . LEU A 1 87 ? 9.537 -8.346 -11.118 1.00 92.25 87 LEU A O 1
ATOM 729 N N . TYR A 1 88 ? 7.292 -8.487 -11.268 1.00 94.19 88 TYR A N 1
ATOM 730 C CA . TYR A 1 88 ? 6.961 -7.415 -10.350 1.00 94.19 88 TYR A CA 1
ATOM 731 C C . TYR A 1 88 ? 6.498 -8.007 -9.021 1.00 94.19 88 TYR A C 1
ATOM 733 O O . TYR A 1 88 ? 5.819 -9.035 -8.990 1.00 94.19 88 TYR A O 1
ATOM 741 N N . ASN A 1 89 ? 6.895 -7.369 -7.921 1.00 93.69 89 ASN A N 1
ATOM 742 C CA . ASN A 1 89 ? 6.494 -7.752 -6.573 1.00 93.69 89 ASN A CA 1
ATOM 743 C C . ASN A 1 89 ? 6.128 -6.505 -5.770 1.00 93.69 89 ASN A C 1
ATOM 745 O O . ASN A 1 89 ? 6.984 -5.659 -5.508 1.00 93.69 89 ASN A O 1
ATOM 749 N N . PHE A 1 90 ? 4.860 -6.406 -5.388 1.00 95.00 90 PHE A N 1
ATOM 750 C CA . PHE A 1 90 ? 4.330 -5.337 -4.555 1.00 95.00 90 PHE A CA 1
ATOM 751 C C . PHE A 1 90 ? 4.129 -5.838 -3.128 1.00 95.00 90 PHE A C 1
ATOM 753 O O . PHE A 1 90 ? 3.355 -6.770 -2.890 1.00 95.00 90 PHE A O 1
ATOM 760 N N . GLY A 1 91 ? 4.848 -5.228 -2.189 1.00 93.94 91 GLY A N 1
ATOM 761 C CA . GLY A 1 91 ? 4.846 -5.588 -0.779 1.00 93.94 91 GLY A CA 1
ATOM 762 C C . GLY A 1 91 ? 3.980 -4.639 0.037 1.00 93.94 91 GLY A C 1
ATOM 763 O O . GLY A 1 91 ? 4.148 -3.423 -0.016 1.00 93.94 91 GLY A O 1
ATOM 764 N N . ILE A 1 92 ? 3.082 -5.203 0.841 1.00 94.94 92 ILE A N 1
ATOM 765 C CA . ILE A 1 92 ? 2.256 -4.476 1.800 1.00 94.94 92 ILE A CA 1
ATOM 766 C C . ILE A 1 92 ? 2.505 -5.057 3.189 1.00 94.94 92 ILE A C 1
ATOM 768 O O . ILE A 1 92 ? 2.160 -6.205 3.464 1.00 94.94 92 ILE A O 1
ATOM 772 N N . HIS A 1 93 ? 3.067 -4.261 4.091 1.00 93.62 93 HIS A N 1
ATOM 773 C CA . HIS A 1 93 ? 3.182 -4.622 5.500 1.00 93.62 93 HIS A CA 1
ATOM 774 C C . HIS A 1 93 ? 2.006 -4.033 6.267 1.00 93.62 93 HIS A C 1
ATOM 776 O O . HIS A 1 93 ? 1.784 -2.828 6.220 1.00 93.62 93 HIS A O 1
ATOM 782 N N . CYS A 1 94 ? 1.271 -4.865 6.994 1.00 93.31 94 CYS A N 1
ATOM 783 C CA . CYS A 1 94 ? 0.087 -4.484 7.746 1.00 93.31 94 CYS A CA 1
ATOM 784 C C . CYS A 1 94 ? 0.284 -4.762 9.234 1.00 93.31 94 CYS A C 1
ATOM 786 O O . CYS A 1 94 ? 0.674 -5.861 9.622 1.00 93.31 94 CYS A O 1
ATOM 788 N N . ILE A 1 95 ? -0.030 -3.778 10.069 1.00 91.94 95 ILE A N 1
ATOM 789 C CA . ILE A 1 95 ? -0.035 -3.894 11.524 1.00 91.94 95 ILE A CA 1
ATOM 790 C C . ILE A 1 95 ? -1.459 -3.651 12.007 1.00 91.94 95 ILE A C 1
ATOM 792 O O . ILE A 1 95 ? -2.071 -2.618 11.723 1.00 91.94 95 ILE A O 1
ATOM 796 N N . THR A 1 96 ? -1.958 -4.626 12.756 1.00 89.88 96 THR A N 1
ATOM 797 C CA . THR A 1 96 ? -3.277 -4.631 13.392 1.00 89.88 96 THR A CA 1
ATOM 798 C C . THR A 1 96 ? -3.126 -5.039 14.857 1.00 89.88 96 THR A C 1
ATOM 800 O O . THR A 1 96 ? -2.042 -5.457 15.278 1.00 89.88 96 THR A O 1
ATOM 803 N N . LEU A 1 97 ? -4.223 -5.019 15.616 1.00 86.94 97 LEU A N 1
ATOM 804 C CA . LEU A 1 97 ? -4.243 -5.527 16.990 1.00 86.94 97 LEU A CA 1
ATOM 805 C C . LEU A 1 97 ? -3.805 -7.001 17.081 1.00 86.94 97 LEU A C 1
ATOM 807 O O . LEU A 1 97 ? -3.195 -7.415 18.062 1.00 86.94 97 LEU A O 1
ATOM 811 N N . SER A 1 98 ? -4.081 -7.802 16.046 1.00 83.62 98 SER A N 1
ATOM 812 C CA . SER A 1 98 ? -3.690 -9.219 15.989 1.00 83.62 98 SER A CA 1
ATOM 813 C C . SER A 1 98 ? -2.198 -9.437 15.721 1.00 83.62 98 SER A C 1
ATOM 815 O O . SER A 1 98 ? -1.733 -10.574 15.778 1.00 83.62 98 SER A O 1
ATOM 817 N N . GLY A 1 99 ? -1.455 -8.376 15.403 1.00 87.38 99 GLY A N 1
ATOM 818 C CA . GLY A 1 99 ? -0.033 -8.416 15.087 1.00 87.38 99 GLY A CA 1
ATOM 819 C C . GLY A 1 99 ? 0.295 -7.855 13.704 1.00 87.38 99 GLY A C 1
ATOM 820 O O . GLY A 1 99 ? -0.550 -7.282 13.008 1.00 87.38 99 GLY A O 1
ATOM 821 N N . SER A 1 100 ? 1.560 -8.021 13.319 1.00 90.12 100 SER A N 1
ATOM 822 C CA . SER A 1 100 ? 2.100 -7.594 12.029 1.00 90.12 100 SER A CA 1
ATOM 823 C C . SER A 1 100 ? 2.112 -8.743 11.019 1.00 90.12 100 SER A C 1
ATOM 825 O O . SER A 1 100 ? 2.641 -9.815 11.322 1.00 90.12 100 SER A O 1
ATOM 827 N N . LYS A 1 101 ? 1.593 -8.511 9.814 1.00 91.19 101 LYS A N 1
ATOM 828 C CA . LYS A 1 101 ? 1.593 -9.456 8.690 1.00 91.19 101 LYS A CA 1
ATOM 829 C C . LYS A 1 101 ? 2.062 -8.762 7.412 1.00 91.19 101 LYS A C 1
ATOM 831 O O . LYS A 1 101 ? 1.691 -7.618 7.164 1.00 91.19 101 LYS A O 1
ATOM 836 N N . SER A 1 102 ? 2.795 -9.484 6.575 1.00 92.31 102 SER A N 1
ATOM 837 C CA . SER A 1 102 ? 3.269 -8.997 5.274 1.00 92.31 102 SER A CA 1
ATOM 838 C C . SER A 1 102 ? 2.541 -9.718 4.146 1.00 92.31 102 SER A C 1
ATOM 840 O O . SER A 1 102 ? 2.372 -10.937 4.191 1.00 92.31 102 SER A O 1
ATOM 842 N N . TYR A 1 103 ? 2.123 -8.969 3.134 1.00 93.50 103 TYR A N 1
ATOM 843 C CA . TYR A 1 103 ? 1.407 -9.455 1.961 1.00 93.50 103 TYR A CA 1
ATOM 844 C C . TYR A 1 103 ? 2.200 -9.100 0.711 1.00 93.50 103 TYR A C 1
ATOM 846 O O . TYR A 1 103 ? 2.680 -7.977 0.578 1.00 93.50 103 TYR A O 1
ATOM 854 N N . PHE A 1 104 ? 2.312 -10.054 -0.207 1.00 94.31 104 PHE A N 1
ATOM 855 C CA . PHE A 1 104 ? 3.054 -9.889 -1.451 1.00 94.31 104 PHE A CA 1
ATOM 856 C C . PHE A 1 104 ? 2.156 -10.205 -2.636 1.00 94.31 104 PHE A C 1
ATOM 858 O O . PHE A 1 104 ? 1.538 -11.270 -2.692 1.00 94.31 104 PHE A O 1
ATOM 865 N N . PHE A 1 105 ? 2.099 -9.271 -3.577 1.00 94.50 105 PHE A N 1
ATOM 866 C CA . PHE A 1 105 ? 1.374 -9.408 -4.830 1.00 94.50 105 PHE A CA 1
ATOM 867 C C . PHE A 1 105 ? 2.389 -9.460 -5.959 1.00 94.50 105 PHE A C 1
ATOM 869 O O . PHE A 1 105 ? 3.106 -8.491 -6.199 1.00 94.50 105 PHE A O 1
ATOM 876 N N . THR A 1 106 ? 2.457 -10.599 -6.640 1.00 94.62 106 THR A N 1
ATOM 877 C CA . THR A 1 106 ? 3.401 -10.818 -7.732 1.00 94.62 106 THR A CA 1
ATOM 878 C C . THR A 1 106 ? 2.676 -11.008 -9.052 1.00 94.62 106 THR A C 1
ATOM 880 O O . THR A 1 106 ? 1.635 -11.663 -9.122 1.00 94.62 106 THR A O 1
ATOM 883 N N . TRP A 1 107 ? 3.231 -10.425 -10.108 1.00 95.44 107 TRP A N 1
ATOM 884 C CA . TRP A 1 107 ? 2.774 -10.615 -11.481 1.00 95.44 107 TRP A CA 1
ATOM 885 C C . TRP A 1 107 ? 3.931 -10.394 -12.451 1.00 95.44 107 TRP A C 1
ATOM 887 O O . TRP A 1 107 ? 4.956 -9.809 -12.100 1.00 95.44 107 TRP A O 1
ATOM 897 N N . THR A 1 108 ? 3.791 -10.909 -13.662 1.00 93.88 108 THR A N 1
ATOM 898 C CA . THR A 1 108 ? 4.800 -10.825 -14.719 1.00 93.88 108 THR A CA 1
ATOM 899 C C . THR A 1 108 ? 4.403 -9.797 -15.777 1.00 93.88 108 THR A C 1
ATOM 901 O O . THR A 1 108 ? 3.224 -9.467 -15.912 1.00 93.88 108 THR A O 1
ATOM 904 N N . GLU A 1 109 ? 5.384 -9.292 -16.532 1.00 93.06 109 GLU A N 1
ATOM 905 C CA . GLU A 1 109 ? 5.170 -8.272 -17.579 1.00 93.06 109 GLU A CA 1
ATOM 906 C C . GLU A 1 109 ? 4.189 -8.685 -18.686 1.00 93.06 109 GLU A C 1
ATOM 908 O O . GLU A 1 109 ? 3.662 -7.825 -19.382 1.00 93.06 109 GLU A O 1
ATOM 913 N N . ASP A 1 110 ? 3.937 -9.982 -18.873 1.00 92.50 110 ASP A N 1
ATOM 914 C CA . ASP A 1 110 ? 2.954 -10.483 -19.836 1.00 92.50 110 ASP A CA 1
ATOM 915 C C . ASP A 1 110 ? 1.508 -10.371 -19.333 1.00 92.50 110 ASP A C 1
ATOM 917 O O . ASP A 1 110 ? 0.580 -10.380 -20.141 1.00 92.50 110 ASP A O 1
ATOM 921 N N . LEU A 1 111 ? 1.311 -10.264 -18.016 1.00 93.88 111 LEU A N 1
ATOM 922 C CA . LEU A 1 111 ? -0.012 -10.188 -17.400 1.00 93.88 111 LEU A CA 1
ATOM 923 C C . LEU A 1 111 ? -0.501 -8.751 -17.257 1.00 93.88 111 LEU A C 1
ATOM 925 O O . LEU A 1 111 ? -1.665 -8.470 -17.541 1.00 93.88 111 LEU A O 1
ATOM 929 N N . ALA A 1 112 ? 0.359 -7.865 -16.760 1.00 93.75 112 ALA A N 1
ATOM 930 C CA . ALA A 1 112 ? 0.014 -6.471 -16.527 1.00 93.75 112 ALA A CA 1
ATOM 931 C C . ALA A 1 112 ? 1.264 -5.591 -16.431 1.00 93.75 112 ALA A C 1
ATOM 933 O O . ALA A 1 112 ? 2.373 -6.074 -16.183 1.00 93.75 112 ALA A O 1
ATOM 934 N N . ASP A 1 113 ? 1.052 -4.285 -16.579 1.00 91.88 113 ASP A N 1
ATOM 935 C CA . ASP A 1 113 ? 2.102 -3.279 -16.480 1.00 91.88 113 ASP A CA 1
ATOM 936 C C . ASP A 1 113 ? 2.521 -3.027 -15.017 1.00 91.88 113 ASP A C 1
ATOM 938 O O . ASP A 1 113 ? 2.102 -3.701 -14.077 1.00 91.88 113 ASP A O 1
ATOM 942 N N . ARG A 1 114 ? 3.408 -2.050 -14.807 1.00 89.75 114 ARG A N 1
ATOM 943 C CA . ARG A 1 114 ? 3.921 -1.641 -13.486 1.00 89.75 114 ARG A CA 1
ATOM 944 C C . ARG A 1 114 ? 3.337 -0.292 -13.032 1.00 89.75 114 ARG A C 1
ATOM 946 O O . ARG A 1 114 ? 4.013 0.490 -12.359 1.00 89.75 114 ARG A O 1
ATOM 953 N N . GLY A 1 115 ? 2.132 0.035 -13.492 1.00 91.81 115 GLY A N 1
ATOM 954 C CA . GLY A 1 115 ? 1.506 1.337 -13.304 1.00 91.81 115 GLY A CA 1
ATOM 955 C C . GLY A 1 115 ? 0.689 1.440 -12.020 1.00 91.81 115 GLY A C 1
ATOM 956 O O . GLY A 1 115 ? 0.499 0.487 -11.268 1.00 91.81 115 GLY A O 1
ATOM 957 N N . SER A 1 116 ? 0.160 2.635 -11.777 1.00 93.94 116 SER A N 1
ATOM 958 C CA . SER A 1 116 ? -0.718 2.921 -10.641 1.00 93.94 116 SER A CA 1
ATOM 959 C C . SER A 1 116 ? -2.027 2.132 -10.651 1.00 93.94 116 SER A C 1
ATOM 961 O O . SER A 1 116 ? -2.593 1.889 -9.587 1.00 93.94 116 SER A O 1
ATOM 963 N N . THR A 1 117 ? -2.504 1.698 -11.819 1.00 94.88 117 THR A N 1
ATOM 964 C CA . THR A 1 117 ? -3.699 0.850 -11.940 1.00 94.88 117 THR A CA 1
ATOM 965 C C . THR A 1 117 ? -3.470 -0.521 -11.311 1.00 94.88 117 THR A C 1
ATOM 967 O O . THR A 1 117 ? -4.319 -1.004 -10.560 1.00 94.88 117 THR A O 1
ATOM 970 N N . GLU A 1 118 ? -2.314 -1.136 -11.557 1.00 94.94 118 GLU A N 1
ATOM 971 C CA . GLU A 1 118 ? -1.949 -2.424 -10.970 1.00 94.94 118 GLU A CA 1
ATOM 972 C C . GLU A 1 118 ? -1.736 -2.300 -9.462 1.00 94.94 118 GLU A C 1
ATOM 974 O O . GLU A 1 118 ? -2.236 -3.136 -8.705 1.00 94.94 118 GLU A O 1
ATOM 979 N N . ILE A 1 119 ? -1.098 -1.213 -9.011 1.00 95.19 119 ILE A N 1
ATOM 980 C CA . ILE A 1 119 ? -0.961 -0.901 -7.581 1.00 95.19 119 ILE A CA 1
ATOM 981 C C . ILE A 1 119 ? -2.334 -0.749 -6.920 1.00 95.19 119 ILE A C 1
ATOM 983 O O . ILE A 1 119 ? -2.600 -1.376 -5.893 1.00 95.19 119 ILE A O 1
ATOM 987 N N . ALA A 1 120 ? -3.243 0.014 -7.530 1.00 95.62 120 ALA A N 1
ATOM 988 C CA . ALA A 1 120 ? -4.604 0.185 -7.034 1.00 95.62 120 ALA A CA 1
ATOM 989 C C . ALA A 1 120 ? -5.374 -1.145 -6.993 1.00 95.62 120 ALA A C 1
ATOM 991 O O . ALA A 1 120 ? -6.078 -1.422 -6.022 1.00 95.62 120 ALA A O 1
ATOM 992 N N . SER A 1 121 ? -5.216 -2.000 -8.005 1.00 95.56 121 SER A N 1
ATOM 993 C CA . SER A 1 121 ? -5.822 -3.335 -8.038 1.00 95.56 121 SER A CA 1
ATOM 994 C C . SER A 1 121 ? -5.313 -4.222 -6.896 1.00 95.56 121 SER A C 1
ATOM 996 O O . SER A 1 121 ? -6.111 -4.841 -6.185 1.00 95.56 121 SER A O 1
ATOM 998 N N . CYS A 1 122 ? -3.998 -4.226 -6.652 1.00 95.81 122 CYS A N 1
ATOM 999 C CA . CYS A 1 122 ? -3.390 -4.964 -5.546 1.00 95.81 122 CYS A CA 1
ATOM 1000 C C . CYS A 1 122 ? -3.876 -4.444 -4.189 1.00 95.81 122 CYS A C 1
ATOM 1002 O O . CYS A 1 122 ? -4.312 -5.229 -3.345 1.00 95.81 122 CYS A O 1
ATOM 1004 N N . LEU A 1 123 ? -3.881 -3.121 -3.999 1.00 94.94 123 LEU A N 1
ATOM 1005 C CA . LEU A 1 123 ? -4.359 -2.490 -2.772 1.00 94.94 123 LEU A CA 1
ATOM 1006 C C . LEU A 1 123 ? -5.845 -2.783 -2.533 1.00 94.94 123 LEU A C 1
ATOM 1008 O O . LEU A 1 123 ? -6.251 -3.121 -1.422 1.00 94.94 123 LEU A O 1
ATOM 1012 N N . PHE A 1 124 ? -6.661 -2.749 -3.584 1.00 95.12 124 PHE A N 1
ATOM 1013 C CA . PHE A 1 124 ? -8.070 -3.110 -3.503 1.00 95.12 124 PHE A CA 1
ATOM 1014 C C . PHE A 1 124 ? -8.276 -4.577 -3.113 1.00 95.12 124 PHE A C 1
ATOM 1016 O O . PHE A 1 124 ? -9.103 -4.885 -2.247 1.00 95.12 124 PHE A O 1
ATOM 1023 N N . ARG A 1 125 ? -7.518 -5.495 -3.729 1.00 95.00 125 ARG A N 1
ATOM 1024 C CA . ARG A 1 125 ? -7.554 -6.922 -3.388 1.00 95.00 125 ARG A CA 1
ATOM 1025 C C . ARG A 1 125 ? -7.168 -7.141 -1.930 1.00 95.00 125 ARG A C 1
ATOM 1027 O O . ARG A 1 125 ? -7.850 -7.892 -1.237 1.00 95.00 125 ARG A O 1
ATOM 1034 N N . PHE A 1 126 ? -6.129 -6.461 -1.470 1.00 94.19 126 PHE A N 1
ATOM 1035 C CA . PHE A 1 126 ? -5.691 -6.479 -0.085 1.00 94.19 126 PHE A CA 1
ATOM 1036 C C . PHE A 1 126 ? -6.781 -5.982 0.882 1.00 94.19 126 PHE A C 1
ATOM 1038 O O . PHE A 1 126 ? -7.109 -6.681 1.838 1.00 94.19 126 PHE A O 1
ATOM 1045 N N . CYS A 1 127 ? -7.431 -4.846 0.603 1.00 91.38 127 CYS A N 1
ATOM 1046 C CA . CYS A 1 127 ? -8.528 -4.342 1.438 1.00 91.38 127 CYS A CA 1
ATOM 1047 C C . CYS A 1 127 ? -9.713 -5.318 1.514 1.00 91.38 127 CYS A C 1
ATOM 1049 O O . CYS A 1 127 ? -10.343 -5.437 2.564 1.00 91.38 127 CYS A O 1
ATOM 1051 N N . LYS A 1 128 ? -10.018 -6.035 0.424 1.00 90.12 128 LYS A N 1
ATOM 1052 C CA . LYS A 1 128 ? -11.035 -7.099 0.429 1.00 90.12 128 LYS A CA 1
ATOM 1053 C C . LYS A 1 128 ? -10.660 -8.255 1.349 1.00 90.12 128 LYS A C 1
ATOM 1055 O O . LYS A 1 128 ? -11.482 -8.638 2.172 1.00 90.12 128 LYS A O 1
ATOM 1060 N N . LEU A 1 129 ? -9.430 -8.758 1.237 1.00 89.69 129 LEU A N 1
ATOM 1061 C CA . LEU A 1 129 ? -8.933 -9.844 2.087 1.00 89.69 129 LEU A CA 1
ATOM 1062 C C . LEU A 1 129 ? -9.010 -9.467 3.568 1.00 89.69 129 LEU A C 1
ATOM 1064 O O . LEU A 1 129 ? -9.503 -10.238 4.384 1.00 89.69 129 LEU A O 1
ATOM 1068 N N . LEU A 1 130 ? -8.601 -8.247 3.912 1.00 84.00 130 LEU A N 1
ATOM 1069 C CA . LEU A 1 130 ? -8.677 -7.792 5.295 1.00 84.00 130 LEU A CA 1
ATOM 1070 C C . LEU A 1 130 ? -10.118 -7.624 5.788 1.00 84.00 130 LEU A C 1
ATOM 1072 O O . LEU A 1 130 ? -10.415 -7.954 6.931 1.00 84.00 130 LEU A O 1
ATOM 1076 N N . LYS A 1 131 ? -11.041 -7.150 4.948 1.00 80.56 131 LYS A N 1
ATOM 1077 C CA . LYS A 1 131 ? -12.458 -7.066 5.330 1.00 80.56 131 LYS A CA 1
ATOM 1078 C C . LYS A 1 131 ? -13.058 -8.448 5.607 1.00 80.56 131 LYS A C 1
ATOM 1080 O O . LYS A 1 131 ? -13.872 -8.576 6.515 1.00 80.56 131 LYS A O 1
ATOM 1085 N N . GLU A 1 132 ? -12.649 -9.462 4.848 1.00 83.44 132 GLU A N 1
ATOM 1086 C CA . GLU A 1 132 ? -13.038 -10.860 5.067 1.00 83.44 132 GLU A CA 1
ATOM 1087 C C . GLU A 1 132 ? -12.451 -11.415 6.378 1.00 83.44 132 GLU A C 1
ATOM 1089 O O . GLU A 1 132 ? -13.159 -12.093 7.118 1.00 83.44 132 GLU A O 1
ATOM 1094 N N . GLU A 1 133 ? -11.199 -11.086 6.715 1.00 81.12 133 GLU A N 1
ATOM 1095 C CA . GLU A 1 133 ? -10.581 -11.501 7.986 1.00 81.12 133 GLU A CA 1
ATOM 1096 C C . GLU A 1 133 ? -11.187 -10.788 9.213 1.00 81.12 133 GLU A C 1
ATOM 1098 O O . GLU A 1 133 ? -11.311 -11.392 10.279 1.00 81.12 133 GLU A O 1
ATOM 1103 N N . TYR A 1 134 ? -11.595 -9.521 9.075 1.00 74.94 134 TYR A N 1
ATOM 1104 C CA . TYR A 1 134 ? -11.947 -8.634 10.194 1.00 74.94 134 TYR A CA 1
ATOM 1105 C C . TYR A 1 134 ? -13.382 -8.076 10.118 1.00 74.94 134 TYR A C 1
ATOM 1107 O O . TYR A 1 134 ? -13.635 -6.912 10.435 1.00 74.94 134 TYR A O 1
ATOM 1115 N N . LEU A 1 135 ? -14.338 -8.932 9.746 1.00 64.38 135 LEU A N 1
ATOM 1116 C CA . LEU A 1 135 ? -15.765 -8.650 9.479 1.00 64.38 135 LEU A CA 1
ATOM 1117 C C . LEU A 1 135 ? -16.539 -7.804 10.517 1.00 64.38 135 LEU A C 1
ATOM 1119 O O . LEU A 1 135 ? -17.643 -7.358 10.215 1.00 64.38 135 LEU A O 1
ATOM 1123 N N . GLN A 1 136 ? -16.019 -7.596 11.730 1.00 65.00 136 GLN A N 1
ATOM 1124 C CA . GLN A 1 136 ? -16.742 -6.962 12.843 1.00 65.00 136 GLN A CA 1
ATOM 1125 C C . GLN A 1 136 ? -16.385 -5.483 13.094 1.00 65.00 136 GLN A C 1
ATOM 1127 O O . GLN A 1 136 ? -16.952 -4.867 13.997 1.00 65.00 136 GLN A O 1
ATOM 1132 N N . ILE A 1 137 ? -15.461 -4.889 12.331 1.00 65.75 137 ILE A N 1
ATOM 1133 C CA . ILE A 1 137 ? -14.955 -3.535 12.609 1.00 65.75 137 ILE A CA 1
ATOM 1134 C C . ILE A 1 137 ? -15.695 -2.491 11.759 1.00 65.75 137 ILE A C 1
ATOM 1136 O O . ILE A 1 137 ? -15.397 -2.293 10.585 1.00 65.75 137 ILE A O 1
ATOM 1140 N N . ASN A 1 138 ? -16.653 -1.783 12.365 1.00 59.47 138 ASN A N 1
ATOM 1141 C CA . ASN A 1 138 ? -17.536 -0.844 11.652 1.00 59.47 138 ASN A CA 1
ATOM 1142 C C . ASN A 1 138 ? -16.974 0.587 11.489 1.00 59.47 138 ASN A C 1
ATOM 1144 O O . ASN A 1 138 ? -17.564 1.401 10.777 1.00 59.47 138 ASN A O 1
ATOM 1148 N N . HIS A 1 139 ? -15.846 0.926 12.123 1.00 67.75 139 HIS A N 1
ATOM 1149 C CA . HIS A 1 139 ? -15.292 2.292 12.128 1.00 67.75 139 HIS A CA 1
ATOM 1150 C C . HIS A 1 139 ? -13.776 2.322 11.962 1.00 67.75 139 HIS A C 1
ATOM 1152 O O . HIS A 1 139 ? -13.060 2.934 12.750 1.00 67.75 139 HIS A O 1
ATOM 1158 N N . LEU A 1 140 ? -13.300 1.656 10.920 1.00 84.06 140 LEU A N 1
ATOM 1159 C CA . LEU A 1 140 ? -11.880 1.469 10.709 1.00 84.06 140 LEU A CA 1
ATOM 1160 C C . LEU A 1 140 ? -11.199 2.742 10.175 1.00 84.06 140 LEU A C 1
ATOM 1162 O O . LEU A 1 140 ? -11.640 3.329 9.180 1.00 84.06 140 LEU A O 1
ATOM 1166 N N . ILE A 1 141 ? -10.126 3.155 10.843 1.00 90.06 141 ILE A N 1
ATOM 1167 C CA . ILE A 1 141 ? -9.201 4.205 10.412 1.00 90.06 141 ILE A CA 1
ATOM 1168 C C . ILE A 1 141 ? -7.926 3.521 9.928 1.00 90.06 141 ILE A C 1
ATOM 1170 O O . ILE A 1 141 ? -7.407 2.627 10.593 1.00 90.06 141 ILE A O 1
ATOM 1174 N N . ILE A 1 142 ? -7.412 3.933 8.777 1.00 92.25 1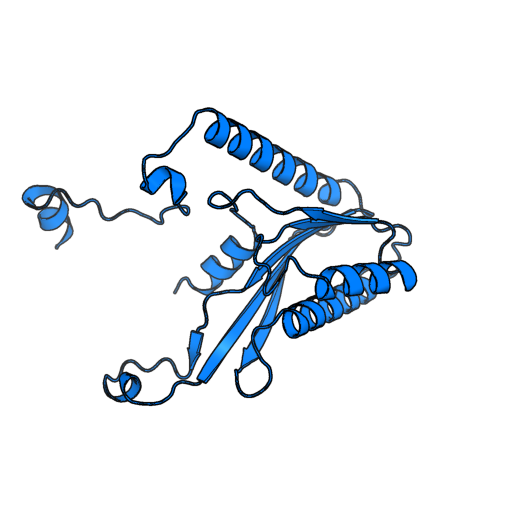42 ILE A N 1
ATOM 1175 C CA . ILE A 1 142 ? -6.204 3.352 8.193 1.00 92.25 142 ILE A CA 1
ATOM 1176 C C . ILE A 1 142 ? -5.157 4.438 7.938 1.00 92.25 142 ILE A C 1
ATOM 1178 O O . ILE A 1 142 ? -5.439 5.445 7.287 1.00 92.25 142 ILE A O 1
ATOM 1182 N N . PHE A 1 143 ? -3.948 4.210 8.449 1.00 93.38 143 PHE A N 1
ATOM 1183 C CA . PHE A 1 143 ? -2.756 5.000 8.154 1.00 93.38 143 PHE A CA 1
ATOM 1184 C C . PHE A 1 143 ? -1.937 4.267 7.093 1.00 93.38 143 PHE A C 1
ATOM 1186 O O . PHE A 1 143 ? -1.498 3.140 7.321 1.00 93.38 143 PHE A O 1
ATOM 1193 N N . ILE A 1 144 ? -1.735 4.898 5.942 1.00 94.25 144 ILE A N 1
ATOM 1194 C CA . ILE A 1 144 ? -0.978 4.360 4.812 1.00 94.25 144 ILE A CA 1
ATOM 1195 C C . ILE A 1 144 ? 0.287 5.191 4.647 1.00 94.25 144 ILE A C 1
ATOM 1197 O O . ILE A 1 144 ? 0.213 6.412 4.536 1.00 94.25 144 ILE A O 1
ATOM 1201 N N . TRP A 1 145 ? 1.432 4.524 4.594 1.00 93.44 145 TRP A N 1
ATOM 1202 C CA . TRP A 1 145 ? 2.732 5.123 4.319 1.00 93.44 145 TRP A CA 1
ATOM 1203 C C . TRP A 1 145 ? 3.326 4.501 3.054 1.00 93.44 145 TRP A C 1
ATOM 1205 O O . TRP A 1 145 ? 3.428 3.278 2.948 1.00 93.44 145 TRP A O 1
ATOM 1215 N N . SER A 1 146 ? 3.712 5.325 2.086 1.00 91.56 146 SER A N 1
ATOM 1216 C CA . SER A 1 146 ? 4.344 4.865 0.842 1.00 91.56 146 SER A CA 1
ATOM 1217 C C . SER A 1 146 ? 5.318 5.894 0.314 1.00 91.56 146 SER A C 1
ATOM 1219 O O . SER A 1 146 ? 5.204 7.063 0.669 1.00 91.56 146 SER A O 1
ATOM 1221 N N . ASP A 1 147 ? 6.180 5.495 -0.618 1.00 87.88 147 ASP A N 1
ATOM 1222 C CA . ASP A 1 147 ? 6.987 6.444 -1.380 1.00 87.88 147 ASP A CA 1
ATOM 1223 C C . ASP A 1 147 ? 6.127 7.502 -2.112 1.00 87.88 147 ASP A C 1
ATOM 1225 O O . ASP A 1 147 ? 4.914 7.352 -2.327 1.00 87.88 147 ASP A O 1
ATOM 1229 N N . SER A 1 148 ? 6.766 8.608 -2.485 1.00 86.50 148 SER A N 1
ATOM 1230 C CA . SER A 1 148 ? 6.149 9.735 -3.189 1.00 86.50 148 SER A CA 1
ATOM 1231 C C . SER A 1 148 ? 6.020 9.510 -4.704 1.00 86.50 148 SER A C 1
ATOM 1233 O O . SER A 1 148 ? 5.707 10.458 -5.434 1.00 86.50 148 SER A O 1
ATOM 1235 N N . CYS A 1 149 ? 6.227 8.280 -5.197 1.00 86.81 149 CYS A N 1
ATOM 1236 C CA . CYS A 1 149 ? 6.294 7.979 -6.623 1.00 86.81 149 CYS A CA 1
ATOM 1237 C C . CYS A 1 149 ? 4.963 8.291 -7.316 1.00 86.81 149 CYS A C 1
ATOM 1239 O O . CYS A 1 149 ? 3.944 7.622 -7.117 1.00 86.81 149 CYS A O 1
ATOM 1241 N N . SER A 1 150 ? 4.956 9.318 -8.166 1.00 86.44 150 SER A N 1
ATOM 1242 C CA . SER A 1 150 ? 3.745 9.787 -8.850 1.00 86.44 150 SER A CA 1
ATOM 1243 C C . SER A 1 150 ? 3.159 8.738 -9.794 1.00 86.44 150 SER A C 1
ATOM 1245 O O . SER A 1 150 ? 1.941 8.567 -9.855 1.00 86.44 150 SER A O 1
ATOM 1247 N N . GLY A 1 151 ? 4.013 7.969 -10.472 1.00 85.19 151 GLY A N 1
ATOM 1248 C CA . GLY A 1 151 ? 3.594 6.898 -11.376 1.00 85.19 151 GLY A CA 1
ATOM 1249 C C . GLY A 1 151 ? 2.888 5.727 -10.685 1.00 85.19 151 GLY A C 1
ATOM 1250 O O . GLY A 1 151 ? 2.240 4.938 -11.367 1.00 85.19 151 GLY A O 1
ATOM 1251 N N . GLN A 1 152 ? 2.991 5.617 -9.357 1.00 86.94 152 GLN A N 1
ATOM 1252 C CA . GLN A 1 152 ? 2.526 4.455 -8.595 1.00 86.94 152 GLN A CA 1
ATOM 1253 C C . GLN A 1 152 ? 1.570 4.859 -7.475 1.00 86.94 152 GLN A C 1
ATOM 1255 O O . GLN A 1 152 ? 0.386 4.532 -7.539 1.00 86.94 152 GLN A O 1
ATOM 1260 N N . ASN A 1 153 ? 2.048 5.647 -6.513 1.00 89.12 153 ASN A N 1
ATOM 1261 C CA . ASN A 1 153 ? 1.366 5.890 -5.244 1.00 89.12 153 ASN A CA 1
ATOM 1262 C C . ASN A 1 153 ? 0.767 7.299 -5.120 1.00 89.12 153 ASN A C 1
ATOM 1264 O O . ASN A 1 153 ? -0.295 7.472 -4.523 1.00 89.12 153 ASN A O 1
ATOM 1268 N N . LYS A 1 154 ? 1.405 8.316 -5.713 1.00 90.94 154 LYS A N 1
ATOM 1269 C CA . LYS A 1 154 ? 0.982 9.723 -5.607 1.00 90.94 154 LYS A CA 1
ATOM 1270 C C . LYS A 1 154 ? 0.246 10.198 -6.865 1.00 90.94 154 LYS A C 1
ATOM 1272 O O . LYS A 1 154 ? 0.745 11.031 -7.620 1.00 90.94 154 LYS A O 1
ATOM 1277 N N . ASN A 1 155 ? -0.949 9.655 -7.104 1.00 93.25 155 ASN A N 1
ATOM 1278 C CA . ASN A 1 155 ? -1.783 9.980 -8.270 1.00 93.25 155 ASN A CA 1
ATOM 1279 C C . ASN A 1 155 ? -3.295 9.881 -7.992 1.00 93.25 155 ASN A C 1
ATOM 1281 O O . ASN A 1 155 ? -3.741 9.370 -6.966 1.00 93.25 155 ASN A O 1
ATOM 1285 N N . PHE A 1 156 ? -4.091 10.354 -8.957 1.00 94.06 156 PHE A N 1
ATOM 1286 C CA . PHE A 1 156 ? -5.556 10.359 -8.887 1.00 94.06 156 PHE A CA 1
ATOM 1287 C C . PHE A 1 156 ? -6.196 8.969 -8.858 1.00 94.06 156 PHE A C 1
ATOM 1289 O O . PHE A 1 156 ? -7.297 8.842 -8.331 1.00 94.06 156 PHE A O 1
ATOM 1296 N N . ILE A 1 157 ? -5.542 7.936 -9.397 1.00 95.12 157 ILE A N 1
ATOM 1297 C CA . ILE A 1 157 ? -6.092 6.572 -9.397 1.00 95.12 157 ILE A CA 1
ATOM 1298 C C . ILE A 1 157 ? -6.145 6.043 -7.960 1.00 95.12 157 ILE A C 1
ATOM 1300 O O . ILE A 1 157 ? -7.184 5.543 -7.530 1.00 95.12 157 ILE A O 1
ATOM 1304 N N . ILE A 1 158 ? -5.072 6.242 -7.190 1.00 95.00 158 ILE A N 1
ATOM 1305 C CA . ILE A 1 158 ? -5.012 5.864 -5.771 1.00 95.00 158 ILE A CA 1
ATOM 1306 C C . ILE A 1 158 ? -6.022 6.663 -4.938 1.00 95.00 158 ILE A C 1
ATOM 1308 O O . ILE A 1 158 ? -6.771 6.086 -4.151 1.00 95.00 158 ILE A O 1
ATOM 1312 N N . VAL A 1 159 ? -6.131 7.975 -5.163 1.00 94.69 159 VAL A N 1
ATOM 1313 C CA . VAL A 1 159 ? -7.139 8.808 -4.480 1.00 94.69 159 VAL A CA 1
ATOM 1314 C C . VAL A 1 159 ? -8.567 8.366 -4.830 1.00 94.69 159 VAL A C 1
ATOM 1316 O O . VAL A 1 159 ? -9.420 8.269 -3.947 1.00 94.69 159 VAL A O 1
ATOM 1319 N N . GLY A 1 160 ? -8.832 8.046 -6.098 1.00 96.12 160 GLY A N 1
ATOM 1320 C CA . GLY A 1 160 ? -10.121 7.522 -6.549 1.00 96.12 160 GLY A CA 1
ATOM 1321 C C . GLY A 1 160 ? -10.461 6.177 -5.904 1.00 96.12 160 GLY A C 1
ATOM 1322 O O . GLY A 1 160 ? -11.599 5.961 -5.484 1.00 96.12 160 GLY A O 1
ATOM 1323 N N . LEU A 1 161 ? -9.467 5.299 -5.738 1.00 96.06 161 LEU A N 1
ATOM 1324 C CA . LEU A 1 161 ? -9.625 4.056 -4.988 1.00 96.06 161 LEU A CA 1
ATOM 1325 C C . LEU A 1 161 ? -9.989 4.325 -3.521 1.00 96.06 161 LEU A C 1
ATOM 1327 O O . LEU A 1 161 ? -10.906 3.692 -3.000 1.00 96.06 161 LEU A O 1
ATOM 1331 N N . TYR A 1 162 ? -9.327 5.271 -2.852 1.00 95.31 162 TYR A N 1
ATOM 1332 C CA . TYR A 1 162 ? -9.662 5.632 -1.469 1.00 95.31 162 TYR A CA 1
ATOM 1333 C C . TYR A 1 162 ? -11.092 6.138 -1.335 1.00 95.31 162 TYR A C 1
ATOM 1335 O O . TYR A 1 162 ? -11.823 5.697 -0.447 1.00 95.31 162 TYR A O 1
ATOM 1343 N N . GLN A 1 163 ? -11.522 7.001 -2.253 1.00 95.69 163 GLN A N 1
ATOM 1344 C CA . GLN A 1 163 ? -12.900 7.470 -2.288 1.00 95.69 163 GLN A CA 1
ATOM 1345 C C . GLN A 1 163 ? -13.879 6.300 -2.446 1.00 95.69 163 GLN A C 1
ATOM 1347 O O . GLN A 1 163 ? -14.856 6.209 -1.703 1.00 95.69 163 GLN A O 1
ATOM 1352 N N . TYR A 1 164 ? -13.597 5.370 -3.362 1.00 95.50 164 TYR A N 1
ATOM 1353 C CA . TYR A 1 164 ? -14.405 4.167 -3.542 1.00 95.50 164 TYR A CA 1
ATOM 1354 C C . TYR A 1 164 ? -14.476 3.323 -2.259 1.00 95.50 164 TYR A C 1
ATOM 1356 O O . TYR A 1 164 ? -15.558 2.885 -1.866 1.00 95.50 164 TYR A O 1
ATOM 1364 N N . LEU A 1 165 ? -13.350 3.108 -1.577 1.00 93.12 165 LEU A N 1
ATOM 1365 C CA . LEU A 1 165 ? -13.293 2.318 -0.346 1.00 93.12 165 LEU A CA 1
ATOM 1366 C C . LEU A 1 165 ? -14.117 2.951 0.786 1.00 93.12 165 LEU A C 1
ATOM 1368 O O . LEU A 1 165 ? -14.837 2.236 1.486 1.00 93.12 165 LEU A O 1
ATOM 1372 N N . ILE A 1 166 ? -14.068 4.277 0.934 1.00 92.50 166 ILE A N 1
ATOM 1373 C CA . ILE A 1 166 ? -14.859 5.007 1.935 1.00 92.50 166 ILE A CA 1
ATOM 1374 C C . ILE A 1 166 ? -16.355 4.921 1.609 1.00 92.50 166 ILE A C 1
ATOM 1376 O O . ILE A 1 166 ? -17.155 4.573 2.476 1.00 92.50 166 ILE A O 1
ATOM 1380 N N . LEU A 1 167 ? -16.740 5.163 0.351 1.00 92.56 167 LEU A N 1
ATOM 1381 C CA . LEU A 1 167 ? -18.145 5.116 -0.079 1.00 92.56 167 LEU A CA 1
ATOM 1382 C C . LEU A 1 167 ? -18.773 3.725 0.083 1.00 92.56 167 LEU A C 1
ATOM 1384 O O . LEU A 1 167 ? -19.959 3.617 0.378 1.00 92.56 167 LEU A O 1
ATOM 1388 N N . ASN A 1 168 ? -17.980 2.661 -0.061 1.00 89.56 168 ASN A N 1
ATOM 1389 C CA . ASN A 1 168 ? -18.424 1.281 0.154 1.00 89.56 168 ASN A CA 1
ATOM 1390 C C . ASN A 1 168 ? -18.288 0.810 1.617 1.00 89.56 168 ASN A C 1
ATOM 1392 O O . ASN A 1 168 ? -18.420 -0.386 1.899 1.00 89.56 168 ASN A O 1
ATOM 1396 N N . GLY A 1 169 ? -17.980 1.720 2.547 1.00 87.38 169 GLY A N 1
ATOM 1397 C CA . GLY A 1 169 ? -17.891 1.425 3.975 1.00 87.38 169 GLY A CA 1
ATOM 1398 C C . GLY A 1 169 ? -16.784 0.433 4.332 1.00 87.38 169 GLY A C 1
ATOM 1399 O O . GLY A 1 169 ? -16.972 -0.395 5.218 1.00 87.38 169 GLY A O 1
ATOM 1400 N N . TYR A 1 170 ? -15.656 0.438 3.612 1.00 88.31 170 TYR A N 1
ATOM 1401 C CA . TYR A 1 170 ? -14.460 -0.303 4.041 1.00 88.31 170 TYR A CA 1
ATOM 1402 C C . TYR A 1 170 ? -13.746 0.430 5.175 1.00 88.31 170 TYR A C 1
ATOM 1404 O O . TYR A 1 170 ? -13.358 -0.187 6.160 1.00 88.31 170 TYR A O 1
ATOM 1412 N N . PHE A 1 171 ? -13.601 1.747 5.038 1.00 90.50 171 PHE A N 1
ATOM 1413 C CA . PHE A 1 171 ? -12.914 2.596 6.003 1.00 90.50 171 PHE A CA 1
ATOM 1414 C C . PHE A 1 171 ? -13.728 3.859 6.243 1.00 90.50 171 PHE A C 1
ATOM 1416 O O . PHE A 1 171 ? -14.404 4.357 5.343 1.00 90.50 171 PHE A O 1
ATOM 1423 N N . LYS A 1 172 ? -13.636 4.399 7.456 1.00 91.62 172 LYS A N 1
ATOM 1424 C CA . LYS A 1 172 ? -14.210 5.703 7.794 1.00 91.62 172 LYS A CA 1
ATOM 1425 C C . LYS A 1 172 ? -13.256 6.833 7.417 1.00 91.62 172 LYS A C 1
ATOM 1427 O O . LYS A 1 172 ? -13.698 7.873 6.939 1.00 91.62 172 LYS A O 1
ATOM 1432 N N . ILE A 1 173 ? -11.964 6.631 7.669 1.00 92.94 173 ILE A N 1
ATOM 1433 C CA . ILE A 1 173 ? -10.903 7.612 7.429 1.00 92.94 173 ILE A CA 1
ATOM 1434 C C . ILE A 1 173 ? -9.705 6.873 6.842 1.00 92.94 173 ILE A C 1
ATOM 1436 O O . ILE A 1 173 ? -9.294 5.841 7.373 1.00 92.94 173 ILE A O 1
ATOM 1440 N N . ILE A 1 174 ? -9.155 7.422 5.761 1.00 94.69 174 ILE A N 1
ATOM 1441 C CA . ILE A 1 174 ? -7.911 6.972 5.139 1.00 94.69 174 ILE A CA 1
ATOM 1442 C C . ILE A 1 174 ? -6.932 8.144 5.209 1.00 94.69 174 ILE A C 1
ATOM 1444 O O . ILE A 1 174 ? -7.185 9.191 4.615 1.00 94.69 174 ILE A O 1
ATOM 1448 N N . GLU A 1 175 ? -5.830 7.972 5.932 1.00 94.88 175 GLU A N 1
ATOM 1449 C CA . GLU A 1 175 ? -4.721 8.926 5.963 1.00 94.88 175 GLU A CA 1
ATOM 1450 C C . GLU A 1 175 ? -3.548 8.356 5.173 1.00 94.88 175 GLU A C 1
ATOM 1452 O O . GLU A 1 175 ? -2.901 7.411 5.619 1.00 94.88 175 GLU A O 1
ATOM 1457 N N . HIS A 1 176 ? -3.257 8.934 4.008 1.00 94.38 176 HIS A N 1
ATOM 1458 C CA . HIS A 1 176 ? -2.093 8.559 3.206 1.00 94.38 176 HIS A CA 1
ATOM 1459 C C . HIS A 1 176 ? -0.981 9.591 3.392 1.00 94.38 176 HIS A C 1
ATOM 1461 O O . HIS A 1 176 ? -1.140 10.759 3.037 1.00 94.38 176 HIS A O 1
ATOM 1467 N N . LYS A 1 177 ? 0.128 9.152 3.986 1.00 92.00 177 LYS A N 1
ATOM 1468 C CA . LYS A 1 177 ? 1.307 9.953 4.307 1.00 92.00 177 LYS A CA 1
ATOM 1469 C C . LYS A 1 177 ? 2.469 9.534 3.416 1.00 92.00 177 LYS A C 1
ATOM 1471 O O . LYS A 1 177 ? 2.647 8.354 3.116 1.00 92.00 177 LYS A O 1
ATOM 1476 N N . PHE A 1 178 ? 3.242 10.529 3.003 1.00 88.94 178 PHE A N 1
ATOM 1477 C CA . PHE A 1 178 ? 4.422 10.348 2.172 1.00 88.94 178 PHE A CA 1
ATOM 1478 C C . PHE A 1 178 ? 5.642 10.795 2.974 1.00 88.94 178 PHE A C 1
ATOM 1480 O O . PHE A 1 178 ? 5.614 11.916 3.490 1.00 88.94 178 PHE A O 1
ATOM 1487 N N . PRO A 1 179 ? 6.669 9.946 3.087 1.00 83.50 179 PRO A N 1
ATOM 1488 C CA . PRO A 1 179 ? 7.920 10.312 3.704 1.00 83.50 179 PRO A CA 1
ATOM 1489 C C . PRO A 1 179 ? 8.677 11.325 2.843 1.00 83.50 179 PRO A C 1
ATOM 1491 O O . PRO A 1 179 ? 8.48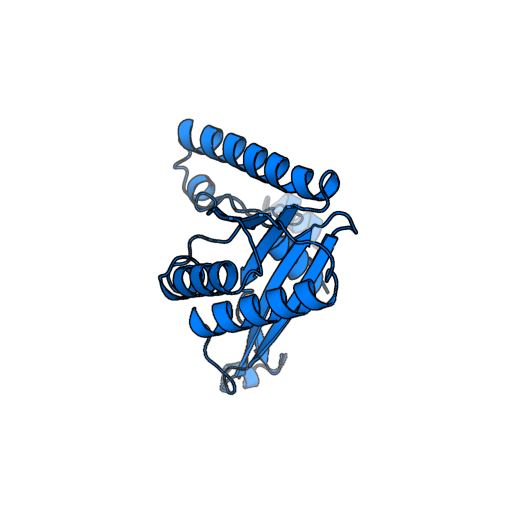4 11.383 1.622 1.00 83.50 179 PRO A O 1
ATOM 1494 N N . GLU A 1 180 ? 9.531 12.130 3.470 1.00 71.25 180 GLU A N 1
ATOM 1495 C CA . GLU A 1 180 ? 10.494 12.963 2.759 1.00 71.25 180 GLU A CA 1
ATOM 1496 C C . GLU A 1 180 ? 11.445 12.052 1.967 1.00 71.25 180 GLU A C 1
ATOM 1498 O O . GLU A 1 180 ? 11.817 10.954 2.403 1.00 71.25 180 GLU A O 1
ATOM 1503 N N . GLU A 1 181 ? 11.792 12.486 0.754 1.00 60.84 181 GLU A N 1
ATOM 1504 C CA . GLU A 1 181 ? 12.700 11.735 -0.106 1.00 60.84 181 GLU A CA 1
ATOM 1505 C C . GLU A 1 181 ? 14.015 11.476 0.642 1.00 60.84 181 GLU A C 1
ATOM 1507 O O . GLU A 1 181 ? 14.503 12.331 1.380 1.00 60.84 181 GLU A O 1
ATOM 1512 N N . ASP A 1 182 ? 14.572 10.278 0.449 1.00 55.00 182 ASP A N 1
ATOM 1513 C CA . ASP A 1 182 ? 15.832 9.805 1.029 1.00 55.00 182 ASP A CA 1
ATOM 1514 C C . ASP A 1 182 ? 15.837 9.296 2.490 1.00 55.00 182 ASP A C 1
ATOM 1516 O O . ASP A 1 182 ? 16.888 8.829 2.941 1.00 55.00 182 ASP A O 1
ATOM 1520 N N . TYR A 1 183 ? 14.714 9.299 3.222 1.00 57.19 183 TYR A N 1
ATOM 1521 C CA . TYR A 1 183 ? 14.647 8.758 4.602 1.00 57.19 183 TYR A CA 1
ATOM 1522 C C . TYR A 1 183 ? 13.477 7.811 4.882 1.00 57.19 183 TYR A C 1
ATOM 1524 O O . TYR A 1 183 ? 13.207 7.438 6.028 1.00 57.19 183 TYR A O 1
ATOM 1532 N N . SER A 1 184 ? 12.825 7.346 3.824 1.00 57.00 184 SER A N 1
ATOM 1533 C CA . SER A 1 184 ? 11.706 6.419 3.875 1.00 57.00 184 SER A CA 1
ATOM 1534 C C . SER A 1 184 ? 12.150 4.998 4.229 1.00 57.00 184 SER A C 1
ATOM 1536 O O . SER A 1 184 ? 12.190 4.132 3.368 1.00 57.00 184 SER A O 1
ATOM 1538 N N . TYR A 1 185 ? 12.497 4.722 5.488 1.00 66.62 185 TYR A N 1
ATOM 1539 C CA . TYR A 1 185 ? 12.641 3.332 5.924 1.00 66.62 185 TYR A CA 1
ATOM 1540 C C . TYR A 1 185 ? 11.246 2.758 6.197 1.00 66.62 185 TYR A C 1
ATOM 1542 O O . TYR A 1 185 ? 10.718 2.854 7.313 1.00 66.62 185 TYR A O 1
ATOM 1550 N N . LEU A 1 186 ? 10.610 2.195 5.170 1.00 79.31 186 LEU A N 1
ATOM 1551 C CA . LEU A 1 186 ? 9.314 1.546 5.307 1.00 79.31 186 LEU A CA 1
ATOM 1552 C C . LEU A 1 186 ? 9.504 0.093 5.759 1.00 79.31 186 LEU A C 1
ATOM 1554 O O . LEU A 1 186 ? 10.530 -0.555 5.545 1.00 79.31 186 LEU A O 1
ATOM 1558 N N . TYR A 1 187 ? 8.500 -0.447 6.449 1.00 79.44 187 TYR A N 1
ATOM 1559 C CA . TYR A 1 187 ? 8.558 -1.845 6.889 1.00 79.44 187 TYR A CA 1
ATOM 1560 C C . TYR A 1 187 ? 8.357 -2.817 5.727 1.00 79.44 187 TYR A C 1
ATOM 1562 O O . TYR A 1 187 ? 8.923 -3.907 5.757 1.00 79.44 187 TYR A O 1
ATOM 1570 N N . SER A 1 188 ? 7.637 -2.393 4.687 1.00 80.56 188 SER A N 1
ATOM 1571 C CA . SER A 1 188 ? 7.571 -3.088 3.401 1.00 80.56 188 SER A CA 1
ATOM 1572 C C . SER A 1 188 ? 8.968 -3.310 2.820 1.00 80.56 188 SER A C 1
ATOM 1574 O O . SER A 1 188 ? 9.281 -4.439 2.451 1.00 80.56 188 SER A O 1
ATOM 1576 N N . ASP A 1 189 ? 9.838 -2.298 2.855 1.00 81.88 189 ASP A N 1
ATOM 1577 C CA . ASP A 1 189 ? 11.211 -2.390 2.338 1.00 81.88 189 ASP A CA 1
ATOM 1578 C C . ASP A 1 189 ? 12.003 -3.441 3.117 1.00 81.88 189 ASP A C 1
ATOM 1580 O O . ASP A 1 189 ? 12.693 -4.281 2.542 1.00 81.88 189 ASP A O 1
ATOM 1584 N N . ARG A 1 190 ? 11.854 -3.468 4.449 1.00 83.19 190 ARG A N 1
ATOM 1585 C CA . ARG A 1 190 ? 12.487 -4.489 5.296 1.00 83.19 190 ARG A CA 1
ATOM 1586 C C . ARG A 1 190 ? 12.014 -5.898 4.944 1.00 83.19 190 ARG A C 1
ATOM 1588 O O . ARG A 1 190 ? 12.832 -6.819 4.926 1.00 83.19 190 ARG A O 1
ATOM 1595 N N . ASP A 1 191 ? 10.721 -6.080 4.710 1.00 83.19 191 ASP A N 1
ATOM 1596 C CA . ASP A 1 191 ? 10.172 -7.394 4.387 1.00 83.19 191 ASP A CA 1
ATOM 1597 C C . ASP A 1 191 ? 10.643 -7.871 3.012 1.00 83.19 191 ASP A C 1
ATOM 1599 O O . ASP A 1 191 ? 11.040 -9.028 2.864 1.00 83.19 191 ASP A O 1
ATOM 1603 N N . ILE A 1 192 ? 10.690 -6.964 2.035 1.00 82.94 192 ILE A N 1
ATOM 1604 C CA . ILE A 1 192 ? 11.256 -7.209 0.707 1.00 82.94 192 ILE A CA 1
ATOM 1605 C C . ILE A 1 192 ? 12.738 -7.596 0.826 1.00 82.94 192 ILE A C 1
ATOM 1607 O O . ILE A 1 192 ? 13.148 -8.639 0.314 1.00 82.94 192 ILE A O 1
ATOM 1611 N N .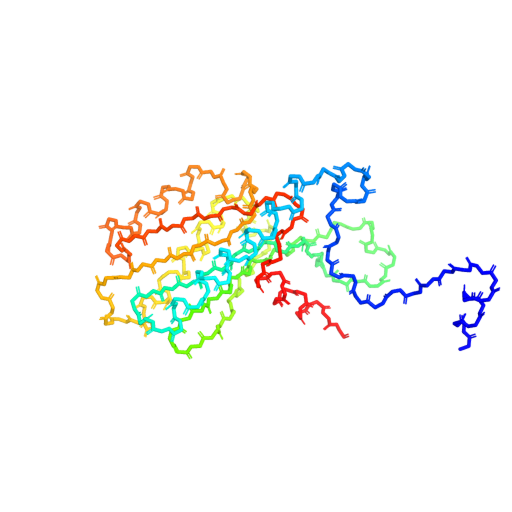 LEU A 1 193 ? 13.533 -6.836 1.586 1.00 82.12 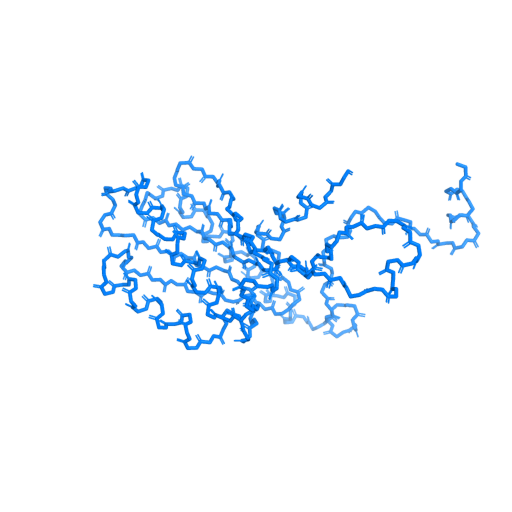193 LEU A N 1
ATOM 1612 C CA . LEU A 1 193 ? 14.948 -7.133 1.833 1.00 82.12 193 LEU A CA 1
ATOM 1613 C C . LEU A 1 193 ? 15.156 -8.497 2.506 1.00 82.12 193 LEU A C 1
ATOM 1615 O O . LEU A 1 193 ? 16.161 -9.165 2.263 1.00 82.12 193 LEU A O 1
ATOM 1619 N N . ASN A 1 194 ? 14.235 -8.926 3.372 1.00 82.00 194 ASN A N 1
ATOM 1620 C CA . ASN A 1 194 ? 14.305 -10.244 3.999 1.00 82.00 194 ASN A CA 1
ATOM 1621 C C . ASN A 1 194 ? 14.014 -11.380 3.008 1.00 82.00 194 ASN A C 1
ATOM 1623 O O . ASN A 1 194 ? 14.601 -12.448 3.155 1.00 82.00 194 ASN A O 1
ATOM 1627 N N . ILE A 1 195 ? 13.172 -11.153 1.995 1.00 79.00 195 ILE A N 1
ATOM 1628 C CA . ILE A 1 195 ? 12.945 -12.110 0.900 1.00 79.00 195 ILE A CA 1
ATOM 1629 C C . ILE A 1 195 ? 14.164 -12.194 -0.023 1.00 79.00 195 ILE A C 1
ATOM 1631 O O . ILE A 1 195 ? 14.491 -13.268 -0.528 1.00 79.00 195 ILE A O 1
ATOM 1635 N N . GLU A 1 196 ? 14.849 -11.076 -0.255 1.00 74.06 196 GLU A N 1
ATOM 1636 C CA . GLU A 1 196 ? 16.019 -11.034 -1.138 1.00 74.06 196 GLU A CA 1
ATOM 1637 C C . GLU A 1 196 ? 17.264 -11.706 -0.547 1.00 74.06 196 GLU A C 1
ATOM 1639 O O . GLU A 1 196 ? 18.127 -12.180 -1.298 1.00 74.06 196 GLU A O 1
ATOM 1644 N N . LYS A 1 197 ? 17.371 -11.767 0.787 1.00 63.22 197 LYS A N 1
ATOM 1645 C CA . LYS A 1 197 ? 18.486 -12.424 1.477 1.00 63.22 197 LYS A CA 1
ATOM 1646 C C . LYS A 1 197 ? 18.462 -13.934 1.218 1.00 63.22 197 LYS A C 1
ATOM 1648 O O . LYS A 1 197 ? 17.563 -14.645 1.657 1.00 63.22 197 LYS A O 1
ATOM 1653 N N . ARG A 1 198 ? 19.490 -14.398 0.506 1.00 45.19 198 ARG A N 1
ATOM 1654 C CA . ARG A 1 198 ? 19.837 -15.811 0.305 1.00 45.19 198 ARG A CA 1
ATOM 1655 C C . ARG A 1 198 ? 20.775 -16.318 1.386 1.00 45.19 198 ARG A C 1
ATOM 1657 O O . ARG A 1 198 ? 21.668 -15.536 1.782 1.00 45.19 198 ARG A O 1
#

Radius of gyration: 20.01 Å; chains: 1; bounding box: 65×40×46 Å

Foldseek 3Di:
DCPCCCVPPVVHDPDDDDPQFFPCVVVVVDDPVVVVQLVVVVVVLVVLLVVQLPDQQEKEKEKDKDDWDWPPPDPDPVVVVDDTKTKIKIKMWMQHNVGIDIDIDIDIPVVDDPFQVVLLVVVLVVLVVVCVVSVPRQAHEYEYEYACDDRHDVDPSNVVSVVVCCVVRSHVYYHYDHGDHRNPPTVRVVVVVVVVDD

pLDDT: mean 80.83, std 15.03, range [40.47, 96.12]

Organism: Diabrotica balteata (NCBI:txid107213)

Sequence (198 aa):
MYRHVFDAKLNLLIGYPKSDTCSTYNSGKNTIEHKENCSIEFEFQKVDRQKPITDNNMWYITMDLQQTMPLPKLLASRAFYLRQVWLYNFGIHCITLSGSKSYFFTWTEDLADRGSTEIASCLFRFCKLLKEEYLQINHLIIFIWSDSCSGQNKNFIIVGLYQYLILNGYFKIIEHKFPEEDYSYLYSDRDILNIEKR